Protein AF-A0A0F9BVD7-F1 (afdb_monomer_lite)

Foldseek 3Di:
DDDDDDDDDDDDPDPDPQQDKDKAKFACDPPGPHHPQWDDDPNFKIWGDPVVPPQLFAWPWKKKAWDADDPDPPFDWFKFWDDPPDPDDPPPTDGFDADDDVSRMGTCRVVVNVVSVVGDDITMMGGPGGHRTPRRPIMMMIITRHHDPDDDDDWADWDWDDDPNDIDTDTHDPDPLCPPPDDDDPVVVCVSCVVVVVVVD

Radius of gyration: 23.1 Å; chains: 1; bounding box: 52×49×65 Å

Structure (mmCIF, N/CA/C/O backbone):
data_AF-A0A0F9BVD7-F1
#
_entry.id   AF-A0A0F9BVD7-F1
#
loop_
_atom_site.group_PDB
_atom_site.id
_atom_site.type_symbol
_atom_site.label_atom_id
_atom_site.label_alt_id
_atom_site.label_comp_id
_atom_site.label_asym_id
_atom_site.label_entity_id
_atom_site.label_seq_id
_atom_site.pdbx_PDB_ins_code
_atom_site.Cartn_x
_atom_site.Cartn_y
_atom_site.Cartn_z
_atom_site.occupancy
_atom_site.B_iso_or_equiv
_atom_site.auth_seq_id
_atom_site.auth_comp_id
_atom_site.auth_asym_id
_atom_site.auth_atom_id
_atom_site.pdbx_PDB_model_num
ATOM 1 N N . MET A 1 1 ? -24.956 34.250 41.973 1.00 38.03 1 MET A N 1
ATOM 2 C CA . MET A 1 1 ? -24.934 34.132 40.498 1.00 38.03 1 MET A CA 1
ATOM 3 C C . MET A 1 1 ? -24.910 32.653 40.142 1.00 38.03 1 MET A C 1
ATOM 5 O O . MET A 1 1 ? -23.962 31.982 40.518 1.00 38.03 1 MET A O 1
ATOM 9 N N . LYS A 1 2 ? -25.981 32.119 39.541 1.00 37.41 2 LYS A N 1
ATOM 10 C CA . LYS A 1 2 ? -26.076 30.707 39.131 1.00 37.41 2 LYS A CA 1
ATOM 11 C C . LYS A 1 2 ? -25.686 30.617 37.654 1.00 37.41 2 LYS A C 1
ATOM 13 O O . LYS A 1 2 ? -26.382 31.189 36.821 1.00 37.41 2 LYS A O 1
ATOM 18 N N . ALA A 1 3 ? -24.567 29.967 37.345 1.00 40.69 3 ALA A N 1
ATOM 19 C CA . ALA A 1 3 ? -24.154 29.719 35.967 1.00 40.69 3 ALA A CA 1
ATOM 20 C C . ALA A 1 3 ? -24.982 28.555 35.401 1.00 40.69 3 ALA A C 1
ATOM 22 O O . ALA A 1 3 ? -24.927 27.440 35.916 1.00 40.69 3 ALA A O 1
ATOM 23 N N . TYR A 1 4 ? -25.785 28.829 34.375 1.00 41.38 4 TYR A N 1
ATOM 24 C CA . TYR A 1 4 ? -26.548 27.814 33.655 1.00 41.38 4 TYR A CA 1
ATOM 25 C C . TYR A 1 4 ? -25.628 27.123 32.644 1.00 41.38 4 TYR A C 1
ATOM 27 O O . TYR A 1 4 ? -25.269 27.702 31.619 1.00 41.38 4 TYR A O 1
ATOM 35 N N . ALA A 1 5 ? -25.239 25.881 32.935 1.00 45.31 5 ALA A N 1
ATOM 36 C CA . ALA A 1 5 ? -24.565 25.016 31.977 1.00 45.31 5 ALA A CA 1
ATOM 37 C C . ALA A 1 5 ? -25.572 24.605 30.891 1.00 45.31 5 ALA A C 1
ATOM 39 O O . ALA A 1 5 ? -26.467 23.794 31.125 1.00 45.31 5 ALA A O 1
ATOM 40 N N . SER A 1 6 ? -25.456 25.210 29.710 1.00 47.62 6 SER A N 1
ATOM 41 C CA . SER A 1 6 ? -26.276 24.859 28.550 1.00 47.62 6 SER A CA 1
ATOM 42 C C . SER A 1 6 ? -25.699 23.606 27.893 1.00 47.62 6 SER A C 1
ATOM 44 O O . SER A 1 6 ? -24.639 23.655 27.273 1.00 47.62 6 SER A O 1
ATOM 46 N N . VAL A 1 7 ? -26.385 22.473 28.045 1.00 52.97 7 VAL A N 1
ATOM 47 C CA . VAL A 1 7 ? -26.063 21.229 27.334 1.00 52.97 7 VAL A CA 1
ATOM 48 C C . VAL A 1 7 ? -26.645 21.331 25.926 1.00 52.97 7 VAL A C 1
ATOM 50 O O . VAL A 1 7 ? -27.853 21.209 25.733 1.00 52.97 7 VAL A O 1
ATOM 53 N N . LEU A 1 8 ? -25.791 21.584 24.936 1.00 46.09 8 LEU A N 1
ATOM 54 C CA . LEU A 1 8 ? -26.181 21.613 23.529 1.00 46.09 8 LEU A CA 1
ATOM 55 C C . LEU A 1 8 ? -26.020 20.202 22.941 1.00 46.09 8 LEU A C 1
ATOM 57 O O . LEU A 1 8 ? -24.905 19.745 22.692 1.00 46.09 8 LEU A O 1
ATOM 61 N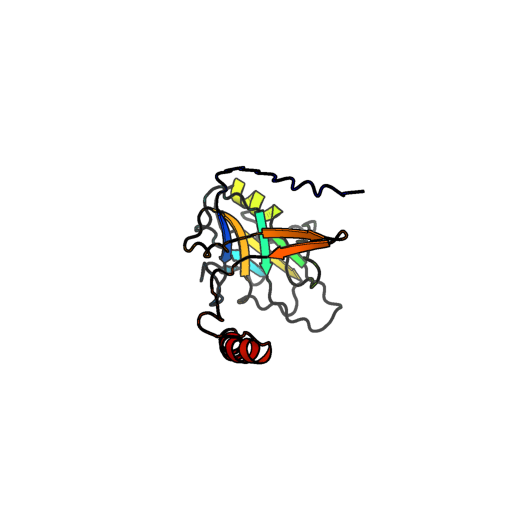 N . VAL A 1 9 ? -27.132 19.489 22.754 1.00 48.47 9 VAL A N 1
ATOM 62 C CA . VAL A 1 9 ? -27.146 18.160 22.121 1.00 48.47 9 VAL A CA 1
ATOM 63 C C . VAL A 1 9 ? -27.261 18.342 20.608 1.00 48.47 9 VAL A C 1
ATOM 65 O O . VAL A 1 9 ? -28.340 18.614 20.086 1.00 48.47 9 VAL A O 1
ATOM 68 N N . LEU A 1 10 ? -26.144 18.204 19.893 1.00 43.69 10 LEU A N 1
ATOM 69 C CA . LEU A 1 10 ? -26.121 18.232 18.431 1.00 43.69 10 LEU A CA 1
ATOM 70 C C . LEU A 1 10 ? -26.415 16.822 17.883 1.00 43.69 10 LEU A C 1
ATOM 72 O O . LEU A 1 10 ? -25.543 15.955 17.857 1.00 43.69 10 LEU A O 1
ATOM 76 N N . LEU A 1 11 ? -27.652 16.579 17.447 1.00 45.28 11 LEU A N 1
ATOM 77 C CA . LEU A 1 11 ? -28.057 15.346 16.759 1.00 45.28 11 LEU A CA 1
ATOM 78 C C . LEU A 1 11 ? -27.840 15.498 15.245 1.00 45.28 11 LEU A C 1
ATOM 80 O O . LEU A 1 11 ? -28.733 15.909 14.511 1.00 45.28 11 LEU A O 1
ATOM 84 N N . ALA A 1 12 ? -26.639 15.169 14.767 1.00 45.44 12 ALA A N 1
ATOM 85 C CA . ALA A 1 12 ? -26.341 15.085 13.337 1.00 45.44 12 ALA A CA 1
ATOM 86 C C . ALA A 1 12 ? -26.558 13.646 12.832 1.00 45.44 12 ALA A C 1
ATOM 88 O O . ALA A 1 12 ? -25.640 12.828 12.834 1.00 45.44 12 ALA A O 1
ATOM 89 N N . ALA A 1 13 ? -27.777 13.325 12.394 1.00 46.25 13 ALA A N 1
ATOM 90 C CA . ALA A 1 13 ? -28.084 12.052 11.741 1.00 46.25 13 ALA A CA 1
ATOM 91 C C . ALA A 1 13 ? -27.888 12.165 10.219 1.00 46.25 13 ALA A C 1
ATOM 93 O O . ALA A 1 13 ? -28.843 12.272 9.455 1.00 46.25 13 ALA A O 1
ATOM 94 N N . ALA A 1 14 ? -26.634 12.149 9.765 1.00 46.62 14 ALA A N 1
ATOM 95 C CA . ALA A 1 14 ? -26.321 11.955 8.352 1.00 46.62 14 ALA A CA 1
ATOM 96 C C . ALA A 1 14 ? -26.173 10.452 8.075 1.00 46.62 14 ALA A C 1
ATOM 98 O O . ALA A 1 14 ? -25.085 9.891 8.192 1.00 46.62 14 ALA A O 1
ATOM 99 N N . THR A 1 15 ? -27.264 9.781 7.700 1.00 43.94 15 THR A N 1
ATOM 100 C CA . THR A 1 15 ? -27.204 8.430 7.123 1.00 43.94 15 THR A CA 1
ATOM 101 C C . THR A 1 15 ? -26.801 8.531 5.658 1.00 43.94 15 THR A C 1
ATOM 103 O O . THR A 1 15 ? -27.600 8.314 4.748 1.00 43.94 15 THR A O 1
ATOM 106 N N . SER A 1 16 ? -25.548 8.892 5.401 1.00 47.31 16 SER A N 1
ATOM 107 C CA . SER A 1 16 ? -24.944 8.551 4.123 1.00 47.31 16 SER A CA 1
ATOM 108 C C . SER A 1 16 ? -24.840 7.028 4.077 1.00 47.31 16 SER A C 1
ATOM 110 O O . SER A 1 16 ? -24.273 6.402 4.973 1.00 47.31 16 SER A O 1
ATOM 112 N N . ALA A 1 17 ? -25.410 6.417 3.036 1.00 50.72 17 ALA A N 1
ATOM 113 C CA . ALA A 1 17 ? -25.098 5.046 2.652 1.00 50.72 17 ALA A CA 1
ATOM 114 C C . ALA A 1 17 ? -23.632 5.016 2.190 1.00 50.72 17 ALA A C 1
ATOM 116 O O . ALA A 1 17 ? -23.325 4.993 0.999 1.00 50.72 17 ALA A O 1
ATOM 117 N N . ALA A 1 18 ? -22.713 5.154 3.142 1.00 55.72 18 ALA A N 1
ATOM 118 C CA . ALA A 1 18 ? -21.295 5.045 2.908 1.00 55.72 18 ALA A CA 1
ATOM 119 C C . ALA A 1 18 ? -21.045 3.589 2.525 1.00 55.72 18 ALA A C 1
ATOM 121 O O . ALA A 1 18 ? -21.267 2.686 3.331 1.00 55.72 18 ALA A O 1
ATOM 122 N N . GLY A 1 19 ? -20.638 3.357 1.275 1.00 64.56 19 GLY A N 1
ATOM 123 C CA . GLY A 1 19 ? -19.995 2.095 0.933 1.00 64.56 19 GLY A CA 1
ATOM 124 C C . GLY A 1 19 ? -18.861 1.856 1.926 1.00 64.56 19 GLY A C 1
ATOM 125 O O . GLY A 1 19 ? -18.188 2.810 2.328 1.00 64.56 19 GLY A O 1
ATOM 126 N N . ASP A 1 20 ? -18.688 0.611 2.359 1.00 80.50 20 ASP A N 1
ATOM 127 C CA . ASP A 1 20 ? -17.615 0.279 3.284 1.00 80.50 20 ASP A CA 1
ATOM 128 C C . ASP A 1 20 ? -16.267 0.691 2.681 1.00 80.50 20 ASP A C 1
ATOM 130 O O . ASP A 1 20 ? -16.039 0.662 1.467 1.00 80.50 20 ASP A O 1
ATOM 134 N N . PHE A 1 21 ? -15.346 1.077 3.552 1.00 87.62 21 PHE A N 1
ATOM 135 C CA . PHE A 1 21 ? -13.973 1.342 3.165 1.00 87.62 21 PHE A CA 1
ATOM 136 C C . PHE A 1 21 ? -13.179 0.044 3.281 1.00 87.62 21 PHE A C 1
ATOM 138 O O . PHE A 1 21 ? -12.969 -0.467 4.381 1.00 87.62 21 PHE A O 1
ATOM 145 N N . VAL A 1 22 ? -12.747 -0.502 2.146 1.00 93.88 22 VAL A N 1
ATOM 146 C CA . VAL A 1 22 ? -12.020 -1.773 2.091 1.00 93.88 22 VAL A CA 1
ATOM 147 C C . VAL A 1 22 ? -10.546 -1.494 1.846 1.00 93.88 22 VAL A C 1
ATOM 149 O O . VAL A 1 22 ? -10.207 -0.715 0.957 1.00 93.88 22 VAL A O 1
ATOM 152 N N . VAL A 1 23 ? -9.667 -2.138 2.618 1.00 95.25 23 VAL A N 1
ATOM 153 C CA . VAL A 1 23 ? -8.218 -2.149 2.382 1.00 95.25 23 VAL A CA 1
ATOM 154 C C . VAL A 1 23 ? -7.785 -3.580 2.132 1.00 95.25 23 VAL A C 1
ATOM 156 O O . VAL A 1 23 ? -7.875 -4.424 3.016 1.00 95.25 23 VAL A O 1
ATOM 159 N N . GLU A 1 24 ? -7.282 -3.842 0.936 1.00 96.31 24 GLU A N 1
ATOM 160 C CA . GLU A 1 24 ? -6.800 -5.160 0.538 1.00 96.31 24 GLU A CA 1
ATOM 161 C C . GLU A 1 24 ? -5.346 -5.078 0.062 1.00 96.31 24 GLU A C 1
ATOM 163 O O . GLU A 1 24 ? -4.819 -4.004 -0.240 1.00 96.31 24 GLU A O 1
ATOM 168 N N . VAL A 1 25 ? -4.673 -6.229 0.028 1.00 97.75 25 VAL A N 1
ATOM 169 C CA . VAL A 1 25 ? -3.248 -6.328 -0.313 1.00 97.75 25 VAL A CA 1
ATOM 170 C C . VAL A 1 25 ? -3.052 -7.411 -1.364 1.00 97.75 25 VAL A C 1
ATOM 172 O O . VAL A 1 25 ? -3.439 -8.559 -1.145 1.00 97.75 25 VAL A O 1
ATOM 175 N N . TRP A 1 26 ? -2.419 -7.034 -2.471 1.00 98.31 26 TRP A N 1
ATOM 176 C CA . TRP A 1 26 ? -2.025 -7.883 -3.589 1.00 98.31 26 TRP A CA 1
ATOM 177 C C . TRP A 1 26 ? -0.532 -8.180 -3.508 1.00 98.31 26 TRP A C 1
ATOM 179 O O . TRP A 1 26 ? 0.280 -7.280 -3.265 1.00 98.31 26 TRP A O 1
ATOM 189 N N . GLY A 1 27 ? -0.154 -9.434 -3.723 1.00 97.88 27 GLY A N 1
ATOM 190 C CA . GLY A 1 27 ? 1.234 -9.861 -3.602 1.00 97.88 27 GLY A CA 1
ATOM 191 C C . GLY A 1 27 ? 1.376 -11.371 -3.486 1.00 97.88 27 GLY A C 1
ATOM 192 O O . GLY A 1 27 ? 0.420 -12.117 -3.661 1.00 97.88 27 GLY A O 1
ATOM 193 N N . ASN A 1 28 ? 2.581 -11.821 -3.143 1.00 96.94 28 ASN A N 1
ATOM 194 C CA . ASN A 1 28 ? 2.867 -13.247 -2.938 1.00 96.94 28 ASN A CA 1
ATOM 195 C C . ASN A 1 28 ? 3.163 -13.594 -1.472 1.00 96.94 28 ASN A C 1
ATOM 197 O O . ASN A 1 28 ? 3.368 -14.757 -1.140 1.00 96.94 28 ASN A O 1
ATOM 201 N N . ALA A 1 29 ? 3.163 -12.602 -0.576 1.00 94.31 29 ALA A N 1
ATOM 202 C CA . ALA A 1 29 ? 3.382 -12.835 0.847 1.00 94.31 29 ALA A CA 1
ATOM 203 C C . ALA A 1 29 ? 2.162 -13.498 1.510 1.00 94.31 29 ALA A C 1
ATOM 205 O O . ALA A 1 29 ? 1.014 -13.251 1.134 1.00 94.31 29 ALA A O 1
ATOM 206 N N . THR A 1 30 ? 2.401 -14.269 2.573 1.00 92.31 30 THR A N 1
ATOM 207 C CA . THR A 1 30 ? 1.366 -15.009 3.319 1.00 92.31 30 THR A CA 1
ATOM 208 C C . THR A 1 30 ? 0.256 -14.123 3.889 1.00 92.31 30 THR A C 1
ATOM 210 O O . THR A 1 30 ? -0.867 -14.594 4.048 1.00 92.31 30 THR A O 1
ATOM 213 N N . LEU A 1 31 ? 0.542 -12.849 4.157 1.00 90.50 31 LEU A N 1
ATOM 214 C CA . LEU A 1 31 ? -0.420 -11.880 4.690 1.00 90.50 31 LEU A CA 1
ATOM 215 C C . LEU A 1 31 ? -1.192 -11.112 3.600 1.00 90.50 31 LEU A C 1
ATOM 217 O O . LEU A 1 31 ? -1.982 -10.229 3.921 1.00 90.50 31 LEU A O 1
ATOM 221 N N . CYS A 1 32 ? -0.966 -11.398 2.312 1.00 95.81 32 CYS A N 1
ATOM 222 C CA . CYS A 1 32 ? -1.735 -10.770 1.236 1.00 95.81 32 CYS A CA 1
ATOM 223 C C . CYS A 1 32 ? -3.153 -11.352 1.178 1.00 95.81 32 CYS A C 1
ATOM 225 O O . CYS A 1 32 ? -3.337 -12.564 1.293 1.00 95.81 32 CYS A O 1
ATOM 227 N N . HIS A 1 33 ? -4.134 -10.483 0.935 1.00 96.06 33 HIS A N 1
ATOM 228 C CA . HIS A 1 33 ? -5.526 -10.869 0.690 1.00 96.06 33 HIS A CA 1
ATOM 229 C C . HIS A 1 33 ? -5.664 -11.574 -0.664 1.00 96.06 33 HIS A C 1
ATOM 231 O O . HIS A 1 33 ? -6.407 -12.543 -0.795 1.00 96.06 33 HIS A O 1
ATOM 237 N N . HIS A 1 34 ? -4.895 -11.111 -1.652 1.00 96.69 34 HIS A N 1
ATOM 238 C CA . HIS A 1 34 ? -4.833 -11.668 -2.999 1.00 96.69 34 HIS A CA 1
ATOM 239 C C . HIS A 1 34 ? -3.430 -12.232 -3.226 1.00 96.69 34 HIS A C 1
ATOM 241 O O . HIS A 1 34 ? -2.497 -11.488 -3.531 1.00 96.69 34 HIS A O 1
ATOM 247 N N . LYS A 1 35 ? -3.271 -13.538 -2.977 1.00 97.31 35 LYS A N 1
ATOM 248 C CA . LYS A 1 35 ? -1.996 -14.264 -3.103 1.00 97.31 35 LYS A CA 1
ATOM 249 C C . LYS A 1 35 ? -1.769 -14.735 -4.534 1.00 97.31 35 LYS A C 1
ATOM 251 O O . LYS A 1 35 ? -2.717 -15.133 -5.202 1.00 97.31 35 LYS A O 1
ATOM 256 N N . GLY A 1 36 ? -0.514 -14.747 -4.978 1.00 97.00 36 GLY A N 1
ATOM 257 C CA . GLY A 1 36 ? -0.151 -15.234 -6.315 1.00 97.00 36 GLY A CA 1
ATOM 258 C C . GLY A 1 36 ? -0.523 -14.263 -7.437 1.00 97.00 36 GLY A C 1
ATOM 259 O O . GLY A 1 36 ? -0.390 -14.597 -8.609 1.00 97.00 36 GLY A O 1
ATOM 260 N N . THR A 1 37 ? -0.982 -13.057 -7.096 1.00 97.69 37 THR A N 1
ATOM 261 C CA . THR A 1 37 ? -1.373 -12.038 -8.074 1.00 97.69 37 THR A CA 1
ATOM 262 C C . THR A 1 37 ? -0.213 -11.145 -8.486 1.00 97.69 37 THR A C 1
ATOM 264 O O . THR A 1 37 ? -0.409 -10.230 -9.278 1.00 97.69 37 THR A O 1
ATOM 267 N N . MET A 1 38 ? 0.981 -11.342 -7.927 1.00 97.81 38 MET A N 1
ATOM 268 C CA . MET A 1 38 ? 2.164 -10.564 -8.267 1.00 97.81 38 MET A CA 1
ATOM 269 C C . MET A 1 38 ? 3.149 -11.436 -9.036 1.00 97.81 38 MET A C 1
ATOM 271 O O . MET A 1 38 ? 3.454 -12.555 -8.628 1.00 97.81 38 MET A O 1
ATOM 275 N N . ARG A 1 39 ? 3.667 -10.920 -10.149 1.00 97.56 39 ARG A N 1
ATOM 276 C CA . ARG A 1 39 ? 4.719 -11.583 -10.922 1.00 97.56 39 ARG A CA 1
ATOM 277 C C . ARG A 1 39 ? 5.830 -10.616 -11.284 1.00 97.56 39 ARG A C 1
ATOM 279 O O . ARG A 1 39 ? 5.582 -9.451 -11.591 1.00 97.56 39 ARG A O 1
ATOM 286 N N . VAL A 1 40 ? 7.054 -11.125 -11.294 1.00 97.00 40 VAL A N 1
ATOM 287 C CA . VAL A 1 40 ? 8.221 -10.400 -11.791 1.00 97.00 40 VAL A CA 1
ATOM 288 C C . VAL A 1 40 ? 8.381 -10.697 -13.278 1.00 97.00 40 VAL A C 1
ATOM 290 O O . VAL A 1 40 ? 8.454 -11.853 -13.684 1.00 97.00 40 VAL A O 1
ATOM 293 N N . VAL A 1 41 ? 8.467 -9.651 -14.093 1.00 95.75 41 VAL A N 1
ATOM 294 C CA . VAL A 1 41 ? 8.667 -9.721 -15.543 1.00 95.75 41 VAL A CA 1
ATOM 295 C C . VAL A 1 41 ? 9.966 -9.002 -15.895 1.00 95.75 41 VAL A C 1
ATOM 297 O O . VAL A 1 41 ? 10.256 -7.926 -15.367 1.00 95.75 41 VAL A O 1
ATOM 300 N N . ALA A 1 42 ? 10.782 -9.617 -16.756 1.00 92.06 42 ALA A N 1
ATOM 301 C CA . ALA A 1 42 ? 12.064 -9.068 -17.214 1.00 92.06 42 ALA A CA 1
ATOM 302 C C . ALA A 1 42 ? 13.009 -8.609 -16.074 1.00 92.06 42 ALA A C 1
ATOM 304 O O . ALA A 1 42 ? 13.801 -7.683 -16.229 1.00 92.06 42 ALA A O 1
ATOM 305 N N . GLY A 1 43 ? 12.898 -9.211 -14.882 1.00 92.06 43 GLY A N 1
ATOM 306 C CA . GLY A 1 43 ? 13.764 -8.957 -13.722 1.00 92.06 43 GLY A CA 1
ATOM 307 C C . GLY A 1 43 ? 13.669 -7.565 -13.072 1.00 92.06 43 GLY A C 1
ATOM 308 O O . GLY A 1 43 ? 14.272 -7.358 -12.011 1.00 92.06 43 GLY A O 1
ATOM 309 N N . ARG A 1 44 ? 12.932 -6.615 -13.662 1.00 96.12 44 ARG A N 1
ATOM 310 C CA . ARG A 1 44 ? 12.779 -5.228 -13.174 1.00 96.12 44 ARG A CA 1
ATOM 311 C C . ARG A 1 44 ? 11.338 -4.734 -13.129 1.00 96.12 44 ARG A C 1
ATOM 313 O O . ARG A 1 44 ? 11.069 -3.738 -12.460 1.00 96.12 44 ARG A O 1
ATOM 320 N N . THR A 1 45 ? 10.421 -5.431 -13.786 1.00 97.50 45 THR A N 1
ATOM 321 C CA . THR A 1 45 ? 9.001 -5.092 -13.785 1.00 97.50 45 THR A CA 1
ATOM 322 C C . THR A 1 45 ? 8.264 -5.992 -12.811 1.00 97.50 45 THR A C 1
ATOM 324 O O . THR A 1 45 ? 8.489 -7.198 -12.774 1.00 97.50 45 THR A O 1
ATOM 327 N N . VAL A 1 46 ? 7.368 -5.407 -12.030 1.00 97.88 46 VAL A N 1
ATOM 328 C CA . VAL A 1 46 ? 6.367 -6.130 -11.252 1.00 97.88 46 VAL A CA 1
ATOM 329 C C . VAL A 1 46 ? 5.017 -5.889 -11.883 1.00 97.88 46 VAL A C 1
ATOM 331 O O . VAL A 1 46 ? 4.629 -4.745 -12.123 1.00 97.88 46 VAL A O 1
ATOM 334 N N . GLU A 1 47 ? 4.295 -6.969 -12.122 1.00 97.81 47 GLU A N 1
ATOM 335 C CA . GLU A 1 47 ? 2.923 -6.927 -12.584 1.00 97.81 47 GLU A CA 1
ATOM 336 C C . GLU A 1 47 ? 1.995 -7.445 -11.494 1.00 97.81 47 GLU A C 1
ATOM 338 O O . GLU A 1 47 ? 2.244 -8.496 -10.904 1.00 97.81 47 GLU A O 1
ATOM 343 N N . PHE A 1 48 ? 0.923 -6.701 -11.246 1.00 98.06 48 PHE A N 1
ATOM 344 C CA . PHE A 1 48 ? -0.153 -7.082 -10.347 1.00 98.06 48 PHE A CA 1
ATOM 345 C C . PHE A 1 48 ? -1.393 -7.418 -11.169 1.00 98.06 48 PHE A C 1
ATOM 347 O O . PHE A 1 48 ? -1.904 -6.563 -11.900 1.00 98.06 48 PHE A O 1
ATOM 354 N N . ASP A 1 49 ? -1.886 -8.646 -11.037 1.00 97.44 49 ASP A N 1
ATOM 355 C CA . ASP A 1 49 ? -3.236 -8.994 -11.455 1.00 97.44 49 ASP A CA 1
ATOM 356 C C . ASP A 1 49 ? -4.238 -8.381 -10.471 1.00 97.44 49 ASP A C 1
ATOM 358 O O . ASP A 1 49 ? -4.256 -8.693 -9.281 1.00 97.44 49 ASP A O 1
ATOM 362 N N . LEU A 1 50 ? -5.058 -7.474 -10.989 1.00 96.94 50 LEU A N 1
ATOM 363 C CA . LEU A 1 50 ? -6.080 -6.748 -10.244 1.00 96.94 50 LEU A CA 1
ATOM 364 C C . LEU A 1 50 ? -7.489 -7.160 -10.682 1.00 96.94 50 LEU A C 1
ATOM 366 O O . LEU A 1 50 ? -8.437 -6.404 -10.484 1.00 96.94 50 LEU A O 1
ATOM 370 N N . SER A 1 51 ? -7.636 -8.345 -11.278 1.00 95.50 51 SER A N 1
ATOM 371 C CA . SER A 1 51 ? -8.918 -8.924 -11.698 1.00 95.50 51 SER A CA 1
ATOM 372 C C . SER A 1 51 ? -9.955 -8.996 -10.569 1.00 95.50 51 SER A C 1
ATOM 374 O O . SER A 1 51 ? -11.148 -8.844 -10.821 1.00 95.50 51 SER A O 1
ATOM 376 N N . ALA A 1 52 ? -9.504 -9.162 -9.321 1.00 94.88 52 ALA A N 1
ATOM 377 C CA . ALA A 1 52 ? -10.358 -9.175 -8.135 1.00 94.88 52 ALA A CA 1
ATOM 378 C C . ALA A 1 52 ? -10.814 -7.778 -7.663 1.00 94.88 52 ALA A C 1
ATOM 380 O O . ALA A 1 52 ? -11.736 -7.682 -6.853 1.00 94.88 52 ALA A O 1
ATOM 381 N N . LEU A 1 53 ? -10.191 -6.693 -8.142 1.00 94.69 53 LEU A N 1
ATOM 382 C CA . LEU A 1 53 ? -10.623 -5.338 -7.808 1.00 94.69 53 LEU A CA 1
ATOM 383 C C . LEU A 1 53 ? -11.925 -5.022 -8.569 1.00 94.69 53 LEU A C 1
ATOM 385 O O . LEU A 1 53 ? -11.970 -5.210 -9.789 1.00 94.69 53 LEU A O 1
ATOM 389 N N . PRO A 1 54 ? -12.977 -4.494 -7.909 1.00 92.75 54 PRO A N 1
ATOM 390 C CA . PRO A 1 54 ? -14.217 -4.152 -8.593 1.00 92.75 54 PRO A CA 1
ATOM 391 C C . PRO A 1 54 ? -13.982 -3.233 -9.796 1.00 92.75 54 PRO A C 1
ATOM 393 O O . PRO A 1 54 ? -13.183 -2.290 -9.750 1.00 92.75 54 PRO A O 1
ATOM 396 N N . ARG A 1 55 ? -14.706 -3.479 -10.892 1.00 90.94 55 ARG A N 1
ATOM 397 C CA . ARG A 1 55 ? -14.615 -2.623 -12.082 1.00 90.94 55 ARG A CA 1
ATOM 398 C C . ARG A 1 55 ? -14.972 -1.192 -11.697 1.00 90.94 55 ARG A C 1
ATOM 400 O O . ARG A 1 55 ? -16.000 -0.956 -11.072 1.00 90.94 55 ARG A O 1
ATOM 407 N N . ARG A 1 56 ? -14.128 -0.237 -12.106 1.00 90.25 56 ARG A N 1
ATOM 408 C CA . ARG A 1 56 ? -14.270 1.189 -11.765 1.00 90.25 56 ARG A CA 1
ATOM 409 C C . ARG A 1 56 ? -14.288 1.454 -10.250 1.00 90.25 56 ARG A C 1
ATOM 411 O O . ARG A 1 56 ? -14.893 2.436 -9.824 1.00 90.25 56 ARG A O 1
ATOM 418 N N . ALA A 1 57 ? -13.623 0.612 -9.451 1.00 93.31 57 ALA A N 1
ATOM 419 C CA . ALA A 1 57 ? -13.473 0.833 -8.016 1.00 93.31 57 ALA A CA 1
ATOM 420 C C . ALA A 1 57 ? -13.010 2.267 -7.731 1.00 93.31 57 ALA A C 1
ATOM 422 O O . ALA A 1 57 ? -12.060 2.780 -8.339 1.00 93.31 57 ALA A O 1
ATOM 423 N N . LYS A 1 58 ? -13.679 2.919 -6.780 1.00 95.75 58 LYS A N 1
ATOM 424 C CA . LYS A 1 58 ? -13.313 4.260 -6.336 1.00 95.75 58 LYS A CA 1
ATOM 425 C C . LYS A 1 58 ? -12.124 4.154 -5.390 1.00 95.75 58 LYS A C 1
ATOM 427 O O . LYS A 1 58 ? -12.270 4.016 -4.181 1.00 95.75 58 LYS A O 1
ATOM 432 N N . ILE A 1 59 ? -10.930 4.173 -5.977 1.00 97.06 59 ILE A N 1
ATOM 433 C CA . ILE A 1 59 ? -9.665 4.068 -5.246 1.00 97.06 59 ILE A CA 1
ATOM 434 C C . ILE A 1 59 ? -9.444 5.343 -4.431 1.00 97.06 59 ILE A C 1
ATOM 436 O O . ILE A 1 59 ? -9.275 6.435 -4.982 1.00 97.06 59 ILE A O 1
ATOM 440 N N . GLN A 1 60 ? -9.388 5.194 -3.115 1.00 97.38 60 GLN A N 1
ATOM 441 C CA . GLN A 1 60 ? -9.124 6.275 -2.171 1.00 97.38 60 GLN A CA 1
ATOM 442 C C . GLN A 1 60 ? -7.626 6.447 -1.935 1.00 97.38 60 GLN A C 1
ATOM 444 O O . GLN A 1 60 ? -7.126 7.570 -1.930 1.00 97.38 60 GLN A O 1
ATOM 449 N N . ARG A 1 61 ? -6.902 5.331 -1.814 1.00 98.06 61 ARG A N 1
ATOM 450 C CA . ARG A 1 61 ? -5.457 5.298 -1.577 1.00 98.06 61 ARG A CA 1
ATOM 451 C C . ARG A 1 61 ? -4.866 4.033 -2.180 1.00 98.06 61 ARG A C 1
ATOM 453 O O . ARG A 1 61 ? -5.476 2.977 -2.095 1.00 98.06 61 ARG A O 1
ATOM 460 N N . ALA A 1 62 ? -3.666 4.115 -2.734 1.00 98.38 62 ALA A N 1
ATOM 461 C CA . ALA A 1 62 ? -2.909 2.938 -3.128 1.00 98.38 62 ALA A CA 1
ATOM 462 C C . ALA A 1 62 ? -1.424 3.115 -2.821 1.00 98.38 62 ALA A C 1
ATOM 464 O O . ALA A 1 62 ? -0.846 4.178 -3.053 1.00 98.38 62 ALA A O 1
ATOM 465 N N . VAL A 1 63 ? -0.813 2.072 -2.269 1.00 98.56 63 VAL A N 1
ATOM 466 C CA . VAL A 1 63 ? 0.554 2.106 -1.754 1.00 98.56 63 VAL A CA 1
ATOM 467 C C . VAL A 1 63 ? 1.315 0.889 -2.238 1.00 98.56 63 VAL A C 1
ATOM 469 O O . VAL A 1 63 ? 0.952 -0.244 -1.935 1.00 98.56 63 VAL A O 1
ATOM 472 N N . LEU A 1 64 ? 2.419 1.135 -2.931 1.00 98.50 64 LEU A N 1
ATOM 473 C CA . LEU A 1 64 ? 3.380 0.100 -3.264 1.00 98.50 64 LEU A CA 1
ATOM 474 C C . LEU A 1 64 ? 4.395 -0.021 -2.127 1.00 98.50 64 LEU A C 1
ATOM 476 O O . LEU A 1 64 ? 5.103 0.936 -1.791 1.00 98.50 64 LEU A O 1
ATOM 480 N N . ARG A 1 65 ? 4.486 -1.212 -1.544 1.00 97.56 65 ARG A N 1
ATOM 481 C CA . ARG A 1 65 ? 5.473 -1.552 -0.522 1.00 97.56 65 ARG A CA 1
ATOM 482 C C . ARG A 1 65 ? 6.533 -2.423 -1.177 1.00 97.56 65 ARG A C 1
ATOM 484 O O . ARG A 1 65 ? 6.291 -3.589 -1.470 1.00 97.56 65 ARG A O 1
ATOM 491 N N . ALA A 1 66 ? 7.705 -1.845 -1.408 1.00 94.56 66 ALA A N 1
ATOM 492 C CA . ALA A 1 66 ? 8.865 -2.576 -1.891 1.00 94.56 66 ALA A CA 1
ATOM 493 C C . ALA A 1 66 ? 9.820 -2.812 -0.721 1.00 94.56 66 ALA A C 1
ATOM 495 O O . ALA A 1 66 ? 10.267 -1.868 -0.069 1.00 94.56 66 ALA A O 1
ATOM 496 N N . SER A 1 67 ? 10.147 -4.072 -0.444 1.00 90.94 67 SER A N 1
ATOM 497 C CA . SER A 1 67 ? 11.167 -4.388 0.550 1.00 90.94 67 SER A CA 1
ATOM 498 C C . SER A 1 67 ? 12.543 -4.123 -0.047 1.00 90.94 67 SER A C 1
ATOM 500 O O . SER A 1 67 ? 13.036 -4.895 -0.869 1.00 90.94 67 SER A O 1
ATOM 502 N N . ILE A 1 68 ? 13.180 -3.044 0.386 1.00 91.19 68 ILE A N 1
ATOM 503 C CA . ILE A 1 68 ? 14.504 -2.645 -0.087 1.00 91.19 68 ILE A CA 1
ATOM 504 C C . ILE A 1 68 ? 15.469 -2.735 1.086 1.00 91.19 68 ILE A C 1
ATOM 506 O O . ILE A 1 68 ? 15.339 -2.004 2.070 1.00 91.19 68 ILE A O 1
ATOM 510 N N . GLN A 1 69 ? 16.436 -3.647 0.993 1.00 88.38 69 GLN A N 1
ATOM 511 C CA . GLN A 1 69 ? 17.505 -3.751 1.977 1.00 88.38 69 GLN A CA 1
ATOM 512 C C . GLN A 1 69 ? 18.532 -2.653 1.704 1.00 88.38 69 GLN A C 1
ATOM 514 O O . GLN A 1 69 ? 19.449 -2.819 0.901 1.00 88.38 69 GLN A O 1
ATOM 519 N N . ARG A 1 70 ? 18.358 -1.513 2.374 1.00 78.56 70 ARG A N 1
ATOM 520 C CA . ARG A 1 70 ? 19.296 -0.394 2.281 1.00 78.56 70 ARG A CA 1
ATOM 521 C C . ARG A 1 70 ? 20.641 -0.790 2.886 1.00 78.56 70 ARG A C 1
ATOM 523 O O . ARG A 1 70 ? 20.698 -1.182 4.047 1.00 78.56 70 ARG A O 1
ATOM 530 N N . ARG A 1 71 ? 21.714 -0.657 2.102 1.00 78.94 71 ARG A N 1
ATOM 531 C CA . ARG A 1 71 ? 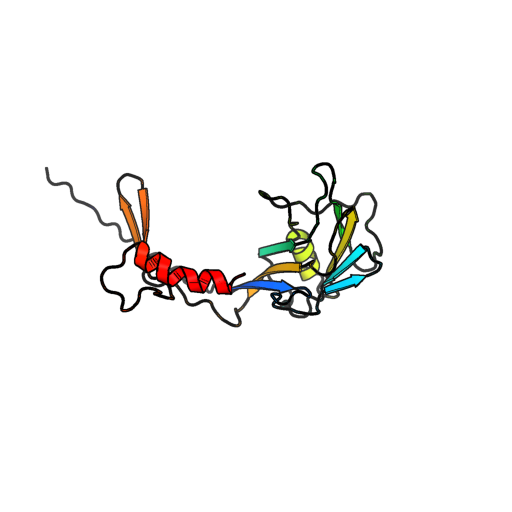23.106 -0.774 2.580 1.00 78.94 71 ARG A CA 1
ATOM 532 C C . ARG A 1 71 ? 23.761 0.588 2.859 1.00 78.94 71 ARG A C 1
ATOM 534 O O . ARG A 1 71 ? 24.933 0.640 3.198 1.00 78.94 71 ARG A O 1
ATOM 541 N N . GLY A 1 72 ? 23.010 1.682 2.722 1.00 74.50 72 GLY A N 1
ATOM 542 C CA . GLY A 1 72 ? 23.461 3.049 2.982 1.00 74.50 72 GLY A CA 1
ATOM 543 C C . GLY A 1 72 ? 22.371 4.075 2.656 1.00 74.50 72 GLY A C 1
ATOM 544 O O . GLY A 1 72 ? 21.384 3.750 1.992 1.00 74.50 72 GLY A O 1
ATOM 545 N N . TYR A 1 73 ? 22.539 5.311 3.132 1.00 74.06 73 TYR A N 1
ATOM 546 C CA . TYR A 1 73 ? 21.577 6.406 2.923 1.00 74.06 73 TYR A CA 1
ATOM 547 C C .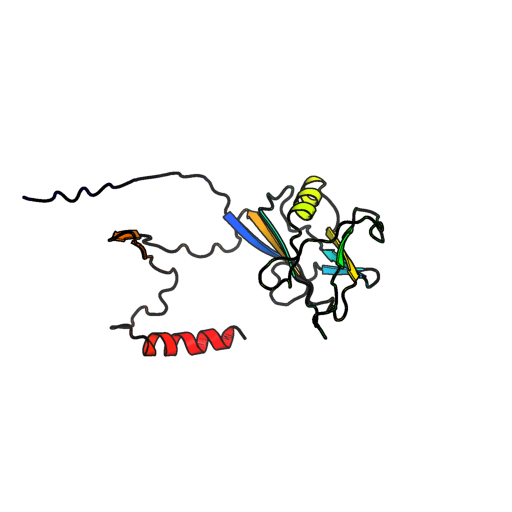 TYR A 1 73 ? 21.702 7.090 1.553 1.00 74.06 73 TYR A C 1
ATOM 549 O O . TYR A 1 73 ? 20.772 7.766 1.130 1.00 74.06 73 TYR A O 1
ATOM 557 N N . SER A 1 74 ? 22.815 6.885 0.842 1.00 76.69 74 SER A N 1
ATOM 558 C CA . SER A 1 74 ? 23.108 7.508 -0.458 1.00 76.69 74 SER A CA 1
ATOM 559 C C . SER A 1 74 ? 22.427 6.833 -1.650 1.00 76.69 74 SER A C 1
ATOM 561 O O . SER A 1 74 ? 22.508 7.325 -2.772 1.00 76.69 74 SER A O 1
ATOM 563 N N . GLN A 1 75 ? 21.765 5.694 -1.441 1.00 80.69 75 GLN A N 1
ATOM 564 C CA . GLN A 1 75 ? 21.132 4.963 -2.530 1.00 80.69 75 GLN A CA 1
ATOM 565 C C . GLN A 1 75 ? 19.754 5.547 -2.841 1.00 80.69 75 GLN A C 1
ATOM 567 O O . GLN A 1 75 ? 18.792 5.379 -2.082 1.00 80.69 75 GLN A O 1
ATOM 572 N N . THR A 1 76 ? 19.663 6.203 -3.996 1.00 87.94 76 THR A N 1
ATOM 573 C CA . THR A 1 76 ? 18.392 6.597 -4.602 1.00 87.94 76 THR A CA 1
ATOM 574 C C . THR A 1 76 ? 17.554 5.351 -4.881 1.00 87.94 76 THR A C 1
ATOM 576 O O . THR A 1 76 ? 18.082 4.275 -5.151 1.00 87.94 76 THR A O 1
ATOM 579 N N . VAL A 1 77 ? 16.233 5.475 -4.806 1.00 93.06 77 VAL A N 1
ATOM 580 C CA . VAL A 1 77 ? 15.328 4.455 -5.333 1.00 93.06 77 VAL A CA 1
ATOM 581 C C . VAL A 1 77 ? 14.413 5.133 -6.334 1.00 93.06 77 VAL A C 1
ATOM 583 O O . VAL A 1 77 ? 13.747 6.109 -5.997 1.00 93.06 77 VAL A O 1
ATOM 586 N N . GLN A 1 78 ? 14.384 4.611 -7.554 1.00 95.88 78 GLN A N 1
ATOM 587 C CA . GLN A 1 78 ? 13.548 5.110 -8.630 1.00 95.88 78 GLN A CA 1
ATOM 588 C C . GLN A 1 78 ? 12.629 4.001 -9.123 1.00 95.88 78 GLN A C 1
ATOM 590 O O . GLN A 1 78 ? 13.073 2.982 -9.656 1.00 95.88 78 GLN A O 1
ATOM 595 N N . VAL A 1 79 ? 11.334 4.233 -8.945 1.00 97.62 79 VAL A N 1
ATOM 596 C CA . VAL A 1 79 ? 10.264 3.331 -9.360 1.00 97.62 79 VAL A CA 1
ATOM 597 C C . VAL A 1 79 ? 9.294 4.128 -10.218 1.00 97.62 79 VAL A C 1
ATOM 599 O O . VAL A 1 79 ? 8.913 5.229 -9.833 1.00 97.62 79 VAL A O 1
ATOM 602 N N . CYS A 1 80 ? 8.897 3.594 -11.365 1.00 97.94 80 CYS A N 1
ATOM 603 C CA . CYS A 1 80 ? 7.981 4.233 -12.309 1.00 97.94 80 CYS A CA 1
ATOM 604 C C . CYS A 1 80 ? 6.825 3.281 -12.634 1.00 97.94 80 CYS A C 1
ATOM 606 O O . CYS A 1 80 ? 6.931 2.074 -12.435 1.00 97.94 80 CYS A O 1
ATOM 608 N N . THR A 1 81 ? 5.717 3.795 -13.156 1.00 97.69 81 THR A N 1
ATOM 609 C CA . THR A 1 81 ? 4.648 2.955 -13.723 1.00 97.69 81 THR A CA 1
ATOM 610 C C . THR A 1 81 ? 4.858 2.760 -15.214 1.00 97.69 81 THR A C 1
ATOM 612 O O . THR A 1 81 ? 5.404 3.648 -15.865 1.00 97.69 81 THR A O 1
ATOM 615 N N . LEU A 1 82 ? 4.401 1.628 -15.748 1.00 96.94 82 LEU A N 1
ATOM 616 C CA . LEU A 1 82 ? 4.419 1.368 -17.189 1.00 96.94 82 LEU A CA 1
ATOM 617 C C . LEU A 1 82 ? 3.012 1.464 -17.770 1.00 96.94 82 LEU A C 1
ATOM 619 O O . LEU A 1 82 ? 2.052 0.944 -17.192 1.00 96.94 82 LEU A O 1
ATOM 623 N N . GLU A 1 83 ? 2.902 2.087 -18.938 1.00 94.31 83 GLU A N 1
ATOM 624 C CA . GLU A 1 83 ? 1.691 2.013 -19.746 1.00 94.31 83 GLU A CA 1
ATOM 625 C C . GLU A 1 83 ? 1.589 0.652 -20.462 1.00 94.31 83 GLU A C 1
ATOM 627 O O . GLU A 1 83 ? 2.583 -0.071 -20.605 1.00 94.31 83 GLU A O 1
ATOM 632 N N . PRO A 1 84 ? 0.386 0.248 -20.909 1.00 91.19 84 PRO A N 1
ATOM 633 C CA . PRO A 1 84 ? 0.212 -0.998 -21.637 1.00 91.19 84 PRO A CA 1
ATOM 634 C C . PRO A 1 84 ? 1.117 -1.074 -22.870 1.00 91.19 84 PRO A C 1
ATOM 636 O O . PRO A 1 84 ? 1.171 -0.147 -23.670 1.00 91.19 84 PRO A O 1
ATOM 639 N N . GLY A 1 85 ? 1.818 -2.197 -23.014 1.00 91.19 85 GLY A N 1
ATOM 640 C CA . GLY A 1 85 ? 2.722 -2.450 -24.142 1.00 91.19 85 GLY A CA 1
ATOM 641 C C . GLY A 1 85 ? 4.133 -1.883 -23.968 1.00 91.19 85 GLY A C 1
ATOM 642 O O . GLY A 1 85 ? 5.019 -2.260 -24.725 1.00 91.19 85 GLY A O 1
ATOM 643 N N . GLN A 1 86 ? 4.385 -1.056 -22.948 1.00 94.56 86 GLN A N 1
ATOM 644 C CA . GLN A 1 86 ? 5.739 -0.595 -22.645 1.00 94.56 86 GLN A CA 1
ATOM 645 C C . GLN A 1 86 ? 6.536 -1.688 -21.927 1.00 94.56 86 GLN A C 1
ATOM 647 O O . GLN A 1 86 ? 6.076 -2.252 -20.930 1.00 94.56 86 GLN A O 1
ATOM 652 N N . ALA A 1 87 ? 7.739 -1.968 -22.430 1.00 95.19 87 ALA A N 1
ATOM 653 C CA . ALA A 1 87 ? 8.719 -2.809 -21.747 1.00 95.19 87 ALA A CA 1
ATOM 654 C C . ALA A 1 87 ? 9.478 -2.017 -20.670 1.00 95.19 87 ALA A C 1
ATOM 656 O O . ALA A 1 87 ? 9.710 -2.523 -19.573 1.00 95.19 87 ALA A O 1
ATOM 657 N N . GLU A 1 88 ? 9.800 -0.756 -20.971 1.00 96.69 88 GLU A N 1
ATOM 658 C CA . GLU A 1 88 ? 10.550 0.158 -20.109 1.00 96.69 88 GLU A CA 1
ATOM 659 C C . GLU A 1 88 ? 9.926 1.562 -20.125 1.00 96.69 88 GLU A C 1
ATOM 661 O O . GLU A 1 88 ? 9.265 1.934 -21.102 1.00 96.69 88 GLU A O 1
ATOM 666 N N . PRO A 1 89 ? 10.093 2.350 -19.047 1.00 96.06 89 PRO A N 1
ATOM 667 C CA . PRO A 1 89 ? 9.598 3.715 -19.018 1.00 96.06 89 PRO A CA 1
ATOM 668 C C . PRO A 1 89 ? 10.516 4.629 -19.852 1.00 96.06 89 PRO A C 1
ATOM 670 O O . PRO A 1 89 ? 11.729 4.412 -19.860 1.00 96.06 89 PRO A O 1
ATOM 673 N N . PRO A 1 90 ? 9.991 5.688 -20.498 1.00 95.81 90 PRO A N 1
ATOM 674 C CA . PRO A 1 90 ? 10.840 6.682 -21.155 1.00 95.81 90 PRO A CA 1
ATOM 675 C C . PRO A 1 90 ? 11.769 7.363 -20.141 1.00 95.81 90 PRO A C 1
ATOM 677 O O . PRO A 1 90 ? 11.465 7.420 -18.947 1.00 95.81 90 PRO A O 1
ATOM 680 N N . ASP A 1 91 ? 12.878 7.947 -20.596 1.00 94.69 91 ASP A N 1
ATOM 681 C CA . ASP A 1 91 ? 13.824 8.613 -19.688 1.00 94.69 91 ASP A CA 1
ATOM 682 C C . ASP A 1 91 ? 13.227 9.803 -18.934 1.00 94.69 91 ASP A C 1
ATOM 684 O O . ASP A 1 91 ? 13.616 10.074 -17.798 1.00 94.69 91 ASP A O 1
ATOM 688 N N . SER A 1 92 ? 12.214 10.442 -19.517 1.00 95.19 92 SER A N 1
ATOM 689 C CA . SER A 1 92 ? 11.425 11.511 -18.902 1.00 95.19 92 SER A CA 1
ATOM 690 C C . SER A 1 92 ? 10.358 11.016 -17.915 1.00 95.19 92 SER A C 1
ATOM 692 O O . SER A 1 92 ? 9.618 11.826 -17.352 1.00 95.19 92 SER A O 1
ATOM 694 N N . ALA A 1 93 ? 10.233 9.702 -17.692 1.00 95.12 93 ALA A N 1
ATOM 695 C CA . ALA A 1 93 ? 9.215 9.157 -16.806 1.00 95.12 93 ALA A CA 1
ATOM 696 C C . ALA A 1 93 ? 9.406 9.636 -15.365 1.00 95.12 93 ALA A C 1
ATOM 698 O O . ALA A 1 93 ? 10.445 9.434 -14.729 1.00 95.12 93 ALA A O 1
ATOM 699 N N . LYS A 1 94 ? 8.339 10.219 -14.817 1.00 96.50 94 LYS A N 1
ATOM 700 C CA . LYS A 1 94 ? 8.311 10.690 -13.437 1.00 96.50 94 LYS A CA 1
ATOM 701 C C . LYS A 1 94 ? 8.344 9.507 -12.467 1.00 96.50 94 LYS A C 1
ATOM 703 O O . LYS A 1 94 ? 7.496 8.617 -12.532 1.00 96.50 94 LYS A O 1
ATOM 708 N N . ALA A 1 95 ? 9.287 9.548 -11.529 1.00 97.44 95 ALA A N 1
ATOM 709 C CA . ALA A 1 95 ? 9.352 8.593 -10.432 1.00 97.44 95 ALA A CA 1
ATOM 710 C C . ALA A 1 95 ? 8.111 8.693 -9.531 1.00 97.44 95 ALA A C 1
ATOM 712 O O . ALA A 1 95 ? 7.569 9.778 -9.296 1.00 97.44 95 ALA A O 1
ATOM 713 N N . LEU A 1 96 ? 7.682 7.555 -8.997 1.00 98.06 96 LEU A N 1
ATOM 714 C CA . LEU A 1 96 ? 6.622 7.485 -8.008 1.00 98.06 96 LEU A CA 1
ATOM 715 C C . LEU A 1 96 ? 7.047 8.211 -6.723 1.00 98.06 96 LEU A C 1
ATOM 717 O O . LEU A 1 96 ? 8.168 8.010 -6.246 1.00 98.06 96 LEU A O 1
ATOM 721 N N . PRO A 1 97 ? 6.164 9.034 -6.136 1.00 97.44 97 PRO A N 1
ATOM 722 C CA . PRO A 1 97 ? 6.474 9.753 -4.911 1.00 97.44 97 PRO A CA 1
ATOM 723 C C . PRO A 1 97 ? 6.604 8.791 -3.727 1.00 97.44 97 PRO A C 1
ATOM 725 O O . PRO A 1 97 ? 5.758 7.921 -3.508 1.00 97.44 97 PRO A O 1
ATOM 728 N N . LEU A 1 98 ? 7.658 8.973 -2.932 1.00 95.94 98 LEU A N 1
ATOM 729 C CA . LEU A 1 98 ? 7.819 8.288 -1.653 1.00 95.94 98 LEU A CA 1
ATOM 730 C C . LEU A 1 98 ? 6.869 8.876 -0.606 1.00 95.94 98 LEU A C 1
ATOM 732 O O . LEU A 1 98 ? 6.616 10.079 -0.580 1.00 95.94 98 LEU A O 1
ATOM 736 N N . ARG A 1 99 ? 6.386 8.028 0.304 1.00 95.56 99 ARG A N 1
ATOM 737 C CA . ARG A 1 99 ? 5.533 8.447 1.422 1.00 95.56 99 ARG A CA 1
ATOM 738 C C . ARG A 1 99 ? 6.349 8.676 2.691 1.00 95.56 99 ARG A C 1
ATOM 740 O O . ARG A 1 99 ? 7.068 7.781 3.142 1.00 95.56 99 ARG A O 1
ATOM 747 N N . SER A 1 100 ? 6.183 9.854 3.282 1.00 92.19 100 SER A N 1
ATOM 748 C CA . SER A 1 100 ? 6.666 10.184 4.624 1.00 92.19 100 SER A CA 1
ATOM 749 C C . SER A 1 100 ? 5.949 9.337 5.699 1.00 92.19 100 SER A C 1
ATOM 751 O O . SER A 1 100 ? 4.907 8.733 5.422 1.00 92.19 100 SER A O 1
ATOM 753 N N . PRO A 1 101 ? 6.495 9.239 6.925 1.00 90.50 101 PRO A N 1
ATOM 754 C CA . PRO A 1 101 ? 7.790 9.771 7.364 1.00 90.50 101 PRO A CA 1
ATOM 755 C C . PRO A 1 101 ? 8.966 8.834 7.068 1.00 90.50 101 PRO A C 1
ATOM 757 O O . PRO A 1 101 ? 10.106 9.274 7.014 1.00 90.50 101 PRO A O 1
ATOM 760 N N . LEU A 1 102 ? 8.708 7.540 6.858 1.00 87.44 102 LEU A N 1
ATOM 761 C CA . LEU A 1 102 ? 9.778 6.545 6.744 1.00 87.44 102 LEU A CA 1
ATOM 762 C C . LEU A 1 102 ? 10.358 6.418 5.330 1.00 87.44 102 LEU A C 1
ATOM 764 O O . LEU A 1 102 ? 11.413 5.807 5.173 1.00 87.44 102 LEU A O 1
ATOM 768 N N . TYR A 1 103 ? 9.680 6.946 4.303 1.00 89.69 103 TYR A N 1
ATOM 769 C CA . TYR A 1 103 ? 10.128 6.912 2.904 1.00 89.69 103 TYR A CA 1
ATOM 770 C C . TYR A 1 103 ? 10.486 5.498 2.405 1.00 89.69 103 TYR A C 1
ATOM 772 O O . TYR A 1 103 ? 11.450 5.301 1.669 1.00 89.69 103 TYR A O 1
ATOM 780 N N . ARG A 1 104 ? 9.700 4.491 2.820 1.00 90.19 104 ARG A N 1
ATOM 781 C CA . ARG A 1 104 ? 9.850 3.068 2.426 1.00 90.19 104 ARG A CA 1
ATOM 782 C C . ARG A 1 104 ? 8.766 2.566 1.474 1.00 90.19 104 ARG A C 1
ATOM 784 O O . ARG A 1 104 ? 8.772 1.407 1.075 1.00 90.19 104 ARG A O 1
ATOM 791 N N . THR A 1 105 ? 7.789 3.409 1.169 1.00 96.44 105 THR A N 1
ATOM 792 C CA . THR A 1 105 ? 6.629 3.041 0.356 1.00 96.44 105 THR A CA 1
ATOM 793 C C . THR A 1 105 ? 6.357 4.133 -0.656 1.00 96.44 105 THR A C 1
ATOM 795 O O . THR A 1 105 ? 6.690 5.292 -0.405 1.00 96.44 105 THR A O 1
ATOM 798 N N . PHE A 1 106 ? 5.757 3.763 -1.780 1.00 98.06 106 PHE A N 1
ATOM 799 C CA . PHE A 1 106 ? 5.455 4.678 -2.871 1.00 98.06 106 PHE A CA 1
ATOM 800 C C . PHE A 1 106 ? 3.951 4.895 -2.949 1.00 98.06 106 PHE A C 1
ATOM 802 O O . PHE A 1 106 ? 3.178 3.939 -2.856 1.00 98.06 106 PHE A O 1
ATOM 809 N N . ASP A 1 107 ? 3.531 6.144 -3.112 1.00 98.38 107 ASP A N 1
ATOM 810 C CA . ASP A 1 107 ? 2.140 6.451 -3.420 1.00 98.38 107 ASP A CA 1
ATOM 811 C C . ASP A 1 107 ? 1.889 6.198 -4.911 1.00 98.38 107 ASP A C 1
ATOM 813 O O . ASP A 1 107 ? 2.496 6.816 -5.787 1.00 98.38 107 ASP A O 1
ATOM 817 N N . VAL A 1 108 ? 0.989 5.254 -5.187 1.00 98.50 108 VAL A N 1
ATOM 818 C CA . VAL A 1 108 ? 0.567 4.866 -6.540 1.00 98.50 108 VAL A CA 1
ATOM 819 C C . VAL A 1 108 ? -0.904 5.191 -6.795 1.00 98.50 108 VAL A C 1
ATOM 821 O O . VAL A 1 108 ? -1.462 4.778 -7.810 1.00 98.50 108 VAL A O 1
ATOM 824 N N . THR A 1 109 ? -1.543 5.970 -5.917 1.00 98.50 109 THR A N 1
ATOM 825 C CA . THR A 1 109 ? -2.980 6.286 -5.962 1.00 98.50 109 THR A CA 1
ATOM 826 C C . THR A 1 109 ? -3.389 6.878 -7.308 1.00 98.50 109 THR A C 1
ATOM 828 O O . THR A 1 109 ? -4.344 6.415 -7.932 1.00 98.50 109 THR A O 1
ATOM 831 N N . GLY A 1 110 ? -2.653 7.882 -7.795 1.00 97.50 110 GLY A N 1
ATOM 832 C CA . GLY A 1 110 ? -2.964 8.546 -9.062 1.00 97.50 110 GLY A CA 1
ATOM 833 C C . GLY A 1 110 ? -2.849 7.615 -10.271 1.00 97.50 110 GLY A C 1
ATOM 834 O O . GLY A 1 110 ? -3.732 7.606 -11.130 1.00 97.50 110 GLY A O 1
ATOM 835 N N . ALA A 1 111 ? -1.793 6.801 -10.322 1.00 96.88 111 ALA A N 1
ATOM 836 C CA . ALA A 1 111 ? -1.585 5.843 -11.404 1.00 96.88 111 ALA A CA 1
ATOM 837 C C . ALA A 1 111 ? -2.652 4.744 -11.399 1.00 96.88 111 ALA A C 1
ATOM 839 O O . ALA A 1 111 ? -3.205 4.408 -12.445 1.00 96.88 111 ALA A O 1
ATOM 840 N N . LEU A 1 112 ? -3.010 4.245 -10.217 1.00 97.12 112 LEU A N 1
ATOM 841 C CA . LEU A 1 112 ? -4.006 3.194 -10.086 1.00 97.12 112 LEU A CA 1
ATOM 842 C C . LEU A 1 112 ? -5.421 3.690 -10.407 1.00 97.12 112 LEU A C 1
ATOM 844 O O . LEU A 1 112 ? -6.181 2.989 -11.068 1.00 97.12 112 LEU A O 1
ATOM 848 N N . ARG A 1 113 ? -5.758 4.938 -10.046 1.00 97.31 113 ARG A N 1
ATOM 849 C CA . ARG A 1 113 ? -7.000 5.598 -10.489 1.00 97.31 113 ARG A CA 1
ATOM 850 C C . ARG A 1 113 ? -7.084 5.701 -12.012 1.00 97.31 113 ARG A C 1
ATOM 852 O O . ARG A 1 113 ? -8.155 5.481 -12.573 1.00 97.31 113 ARG A O 1
ATOM 859 N N . LYS A 1 114 ? -5.979 6.035 -12.689 1.00 94.94 114 LYS A N 1
ATOM 860 C CA . LYS A 1 114 ? -5.924 6.058 -14.162 1.00 94.94 114 LYS A CA 1
ATOM 861 C C . LYS A 1 114 ? -6.110 4.653 -14.741 1.00 94.94 114 LYS A C 1
ATOM 863 O O . LYS A 1 114 ? -6.940 4.472 -15.628 1.00 94.94 114 LYS A O 1
ATOM 868 N N . TRP A 1 115 ? -5.408 3.661 -14.192 1.00 94.94 115 TRP A N 1
ATOM 869 C CA . TRP A 1 115 ? -5.541 2.256 -14.585 1.00 94.94 115 TRP A CA 1
ATOM 870 C C . TRP A 1 115 ? -6.990 1.749 -14.435 1.00 94.94 115 TRP A C 1
ATOM 872 O O . TRP A 1 115 ? -7.548 1.199 -15.386 1.00 94.94 115 TRP A O 1
ATOM 882 N N . ALA A 1 116 ? -7.644 2.037 -13.304 1.00 94.50 116 ALA A N 1
ATOM 883 C CA . ALA A 1 116 ? -9.008 1.591 -13.007 1.00 94.50 116 ALA A CA 1
ATOM 884 C C . ALA A 1 116 ? -10.069 2.175 -13.959 1.00 94.50 116 ALA A C 1
ATOM 886 O O . ALA A 1 116 ? -11.107 1.551 -14.181 1.00 94.50 116 ALA A O 1
ATOM 887 N N . LYS A 1 117 ? -9.813 3.355 -14.545 1.00 93.06 117 LYS A N 1
ATOM 888 C CA . LYS A 1 117 ? -10.680 3.961 -15.570 1.00 93.06 117 LYS A CA 1
ATOM 889 C C . LYS A 1 117 ? -10.552 3.277 -16.932 1.00 93.06 117 LYS A C 1
ATOM 891 O O . LYS A 1 117 ? -11.556 3.131 -17.620 1.00 93.06 117 LYS A O 1
ATOM 896 N N . ARG A 1 118 ? -9.338 2.866 -17.315 1.00 87.50 118 ARG A N 1
ATOM 897 C CA . ARG A 1 118 ? -9.057 2.206 -18.603 1.00 87.50 118 ARG A CA 1
ATOM 898 C C . ARG A 1 118 ? -9.606 0.780 -18.650 1.00 87.50 118 ARG A C 1
ATOM 900 O O . ARG A 1 118 ? -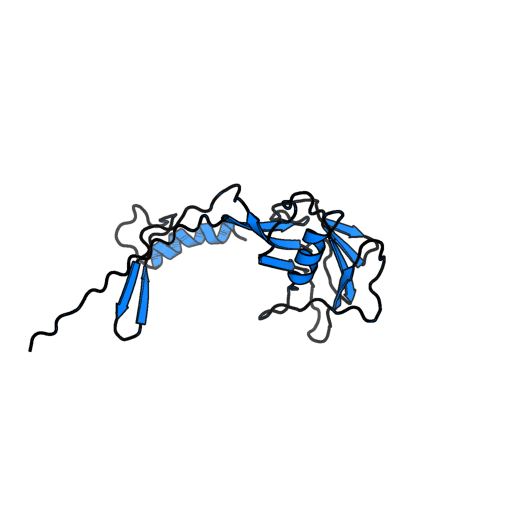10.158 0.373 -19.663 1.00 87.50 118 ARG A O 1
ATOM 907 N N . GLY A 1 119 ? -9.495 0.050 -17.540 1.00 69.00 119 GLY A N 1
ATOM 908 C CA . GLY A 1 119 ? -10.317 -1.134 -17.294 1.00 69.00 119 GLY A CA 1
ATOM 909 C C . GLY A 1 119 ? -9.913 -2.430 -18.001 1.00 69.00 119 GLY A C 1
ATOM 910 O O . GLY A 1 119 ? -10.803 -3.166 -18.415 1.00 69.00 119 GLY A O 1
ATOM 911 N N . SER A 1 120 ? -8.620 -2.751 -18.100 1.00 81.19 120 SER A N 1
ATOM 912 C CA . SER A 1 120 ? -8.151 -4.136 -18.298 1.00 81.19 120 SER A CA 1
ATOM 913 C C . SER A 1 120 ? -6.627 -4.261 -18.160 1.00 81.19 120 SER A C 1
ATOM 915 O O . SER A 1 120 ? -5.892 -3.272 -18.261 1.00 81.19 120 SER A O 1
ATOM 917 N N . GLY A 1 121 ? -6.170 -5.499 -17.950 1.00 92.69 121 GLY A N 1
ATOM 918 C CA . GLY A 1 121 ? -4.759 -5.888 -17.922 1.00 92.69 121 GLY A CA 1
ATOM 919 C C . GLY A 1 121 ? -4.064 -5.663 -16.574 1.00 92.69 121 GLY A C 1
ATOM 920 O O . GLY A 1 121 ? -4.591 -4.961 -15.710 1.00 92.69 121 GLY A O 1
ATOM 921 N N . PRO A 1 122 ? -2.866 -6.240 -16.386 1.00 96.44 122 PRO A N 1
ATOM 922 C CA . PRO A 1 122 ? -2.133 -6.101 -15.137 1.00 96.44 122 PRO A CA 1
ATOM 923 C C . PRO A 1 122 ? -1.686 -4.654 -14.908 1.00 96.44 122 PRO A C 1
ATOM 925 O O . PRO A 1 122 ? -1.347 -3.928 -15.851 1.00 96.44 122 PRO A O 1
ATOM 928 N N . PHE A 1 123 ? -1.641 -4.240 -13.644 1.00 97.69 123 PHE A N 1
ATOM 929 C CA . PHE A 1 123 ? -0.985 -2.997 -13.253 1.00 97.69 123 PHE A CA 1
ATOM 930 C C . PHE A 1 123 ? 0.521 -3.230 -13.150 1.00 97.69 123 PHE A C 1
ATOM 932 O O . PHE A 1 123 ? 0.959 -4.144 -12.454 1.00 97.69 123 PHE A O 1
ATOM 939 N N . ARG A 1 124 ? 1.316 -2.416 -13.847 1.00 97.81 124 ARG A N 1
ATOM 940 C CA . ARG A 1 124 ? 2.755 -2.647 -14.006 1.00 97.81 124 ARG A CA 1
ATOM 941 C C . ARG A 1 124 ? 3.582 -1.534 -13.389 1.00 97.81 124 ARG A C 1
ATOM 943 O O . ARG A 1 124 ? 3.321 -0.347 -13.605 1.00 97.81 124 ARG A O 1
ATOM 950 N N . VAL A 1 125 ? 4.628 -1.938 -12.686 1.00 98.06 125 VAL A N 1
ATOM 951 C CA . VAL A 1 125 ? 5.579 -1.051 -12.024 1.00 98.06 125 VAL A CA 1
ATOM 952 C C . VAL A 1 125 ? 6.997 -1.466 -12.400 1.00 98.06 125 VAL A C 1
ATOM 954 O O . VAL A 1 125 ? 7.349 -2.631 -12.269 1.00 98.06 125 VAL A O 1
ATOM 957 N N . TYR A 1 126 ? 7.817 -0.518 -12.841 1.00 98.25 126 TYR A N 1
ATOM 958 C CA . TYR A 1 126 ? 9.208 -0.724 -13.231 1.00 98.25 126 TYR A CA 1
ATOM 959 C C . TYR A 1 126 ? 10.161 -0.145 -12.184 1.00 98.25 126 TYR A C 1
ATOM 961 O O . TYR A 1 126 ? 10.074 1.031 -11.825 1.00 98.25 126 TYR A O 1
ATOM 969 N N . PHE A 1 127 ? 11.107 -0.955 -11.720 1.00 97.25 127 PHE A N 1
ATOM 970 C CA . PHE A 1 127 ? 12.148 -0.553 -10.780 1.00 97.25 127 PHE A CA 1
ATOM 971 C C . PHE A 1 127 ? 13.408 -0.145 -11.553 1.00 97.25 127 PHE A C 1
ATOM 973 O O . PHE A 1 127 ? 14.281 -0.973 -11.810 1.00 97.25 127 PHE A O 1
ATOM 980 N N . LYS A 1 128 ? 13.504 1.144 -11.920 1.00 96.25 128 LYS A N 1
ATOM 981 C CA . LYS A 1 128 ? 14.639 1.698 -12.689 1.00 96.25 128 LYS A CA 1
ATOM 982 C C . LYS A 1 128 ? 15.943 1.611 -11.908 1.00 96.25 128 LYS A C 1
ATOM 984 O O . LYS A 1 128 ? 16.964 1.198 -12.449 1.00 96.25 128 LYS A O 1
ATOM 989 N N . PHE A 1 129 ? 15.895 1.940 -10.621 1.00 94.00 129 PHE A N 1
ATOM 990 C CA . PHE A 1 129 ? 17.036 1.802 -9.728 1.00 94.00 129 PHE A CA 1
ATOM 991 C C . PHE A 1 129 ? 16.544 1.438 -8.328 1.00 94.00 129 PHE A C 1
ATOM 993 O O . PHE A 1 129 ? 15.843 2.218 -7.691 1.00 94.00 129 PHE A O 1
ATOM 1000 N N . ALA A 1 130 ? 16.855 0.228 -7.864 1.00 94.00 130 ALA A N 1
ATOM 1001 C CA . ALA A 1 130 ? 16.393 -0.276 -6.571 1.00 94.00 130 ALA A CA 1
ATOM 1002 C C . ALA A 1 130 ? 17.404 -1.278 -5.979 1.00 94.00 130 ALA A C 1
ATOM 1004 O O . ALA A 1 130 ? 17.154 -2.487 -5.952 1.00 94.00 130 ALA A O 1
ATOM 1005 N N . PRO A 1 131 ? 18.588 -0.808 -5.551 1.00 92.12 131 PRO A N 1
ATOM 1006 C CA . PRO A 1 131 ? 19.614 -1.681 -4.986 1.00 92.12 131 PRO A CA 1
ATOM 1007 C C . PRO A 1 131 ? 19.100 -2.399 -3.732 1.00 92.12 131 PRO A C 1
ATOM 1009 O O . PRO A 1 131 ? 18.468 -1.797 -2.869 1.00 92.12 131 PRO A O 1
ATOM 1012 N N . GLY A 1 132 ? 19.354 -3.707 -3.636 1.00 92.44 132 GLY A N 1
ATOM 1013 C CA . GLY A 1 132 ? 18.892 -4.525 -2.507 1.00 92.44 132 GLY A CA 1
ATOM 1014 C C . GLY A 1 132 ? 17.380 -4.781 -2.482 1.00 92.44 132 GLY A C 1
ATOM 1015 O O . GLY A 1 132 ? 16.850 -5.209 -1.453 1.00 92.44 132 GLY A O 1
ATOM 1016 N N . TRP A 1 133 ? 16.668 -4.513 -3.580 1.00 95.00 133 TRP A N 1
ATOM 1017 C CA . TRP A 1 133 ? 15.248 -4.821 -3.705 1.00 95.00 133 TRP A CA 1
ATOM 1018 C C . TRP A 1 133 ? 14.992 -6.333 -3.676 1.00 95.00 133 TRP A C 1
ATOM 1020 O O . TRP A 1 133 ? 15.488 -7.096 -4.507 1.00 95.00 133 TRP A O 1
ATOM 1030 N N . LYS A 1 134 ? 14.182 -6.758 -2.705 1.00 95.19 134 LYS A N 1
ATOM 1031 C CA . LYS A 1 134 ? 13.656 -8.117 -2.587 1.00 95.19 134 LYS A CA 1
ATOM 1032 C C . LYS A 1 134 ? 12.341 -8.184 -3.356 1.00 95.19 134 LYS A C 1
ATOM 1034 O O . LYS A 1 134 ? 11.302 -7.753 -2.862 1.00 95.19 134 LYS A O 1
ATOM 1039 N N . ARG A 1 135 ? 12.409 -8.689 -4.587 1.00 94.69 135 ARG A N 1
ATOM 1040 C CA . ARG A 1 135 ? 11.287 -8.675 -5.538 1.00 94.69 135 ARG A CA 1
ATOM 1041 C C . ARG A 1 135 ? 10.048 -9.370 -4.987 1.00 94.69 135 ARG A C 1
ATOM 1043 O O . ARG A 1 135 ? 8.972 -8.778 -4.989 1.00 94.69 135 ARG A O 1
ATOM 1050 N N . GLU A 1 136 ? 10.244 -10.543 -4.393 1.00 92.12 136 GLU A N 1
ATOM 1051 C CA . GLU A 1 136 ? 9.144 -11.409 -3.952 1.00 92.12 136 GLU A CA 1
ATOM 1052 C C . GLU A 1 136 ? 8.359 -10.897 -2.746 1.00 92.12 136 GLU A C 1
ATOM 1054 O O . GLU A 1 136 ? 7.238 -11.334 -2.501 1.00 92.12 136 GLU A O 1
ATOM 1059 N N . SER A 1 137 ? 8.902 -9.923 -2.015 1.00 94.62 137 SER A N 1
ATOM 1060 C CA . SER A 1 137 ? 8.198 -9.257 -0.917 1.00 94.62 137 SER A CA 1
ATOM 1061 C C . SER A 1 137 ? 7.567 -7.925 -1.327 1.00 94.62 137 SER A C 1
ATOM 1063 O O . SER A 1 137 ? 7.123 -7.159 -0.469 1.00 94.62 137 SER A O 1
ATOM 1065 N N . THR A 1 138 ? 7.500 -7.637 -2.630 1.00 97.38 138 THR A N 1
ATOM 1066 C CA . THR A 1 138 ? 6.765 -6.477 -3.139 1.00 97.38 138 THR A CA 1
ATOM 1067 C C . THR A 1 138 ? 5.269 -6.725 -3.023 1.00 97.38 138 THR A C 1
ATOM 1069 O O . THR A 1 138 ? 4.755 -7.741 -3.487 1.00 97.38 138 THR A O 1
ATOM 1072 N N . THR A 1 139 ? 4.562 -5.776 -2.420 1.00 98.38 139 THR A N 1
ATOM 1073 C CA . THR A 1 139 ? 3.106 -5.830 -2.270 1.00 98.38 139 THR A CA 1
ATOM 1074 C C . THR A 1 139 ? 2.474 -4.512 -2.686 1.00 98.38 139 THR A C 1
ATOM 1076 O O . THR A 1 139 ? 3.102 -3.448 -2.634 1.00 98.38 139 THR A O 1
ATOM 1079 N N . LEU A 1 140 ? 1.219 -4.589 -3.110 1.00 98.62 140 LEU A N 1
ATOM 1080 C CA . LEU A 1 140 ? 0.392 -3.449 -3.460 1.00 98.62 140 LEU A CA 1
ATOM 1081 C C . LEU A 1 140 ? -0.821 -3.433 -2.537 1.00 98.62 140 LEU A C 1
ATOM 1083 O O . LEU A 1 140 ? -1.646 -4.336 -2.565 1.00 98.62 140 LEU A O 1
ATOM 1087 N N . GLU A 1 141 ? -0.919 -2.405 -1.708 1.00 98.50 141 GLU A N 1
ATOM 1088 C CA . GLU A 1 141 ? -2.052 -2.176 -0.818 1.00 98.50 141 GLU A CA 1
ATOM 1089 C C . GLU A 1 141 ? -3.002 -1.173 -1.474 1.00 98.50 141 GLU A C 1
ATOM 1091 O O . GLU A 1 141 ? -2.572 -0.085 -1.867 1.00 98.50 141 GLU A O 1
ATOM 1096 N N . ILE A 1 142 ? -4.284 -1.515 -1.588 1.00 98.12 142 ILE A N 1
ATOM 1097 C CA . ILE A 1 142 ? -5.299 -0.665 -2.216 1.00 98.12 142 ILE A CA 1
ATOM 1098 C C . ILE A 1 142 ? -6.438 -0.464 -1.229 1.00 98.12 142 ILE A C 1
ATOM 1100 O O . ILE A 1 142 ? -7.016 -1.426 -0.732 1.00 98.12 142 ILE A O 1
ATOM 1104 N N . ALA A 1 143 ? -6.768 0.799 -0.985 1.00 97.38 143 ALA A N 1
ATOM 1105 C CA . ALA A 1 143 ? -7.954 1.211 -0.265 1.00 97.38 143 ALA A CA 1
ATOM 1106 C C . ALA A 1 143 ? -8.990 1.789 -1.236 1.00 97.38 143 ALA A C 1
ATOM 1108 O O . ALA A 1 143 ? -8.677 2.712 -2.001 1.00 97.38 143 ALA A O 1
ATOM 1109 N N . PHE A 1 144 ? -10.210 1.264 -1.214 1.00 96.19 144 PHE A N 1
ATOM 1110 C CA . PHE A 1 144 ? -11.274 1.623 -2.149 1.00 96.19 144 PHE A CA 1
ATOM 1111 C C . PHE A 1 144 ? -12.661 1.493 -1.513 1.00 96.19 144 PHE A C 1
ATOM 1113 O O . PHE A 1 144 ? -12.840 0.772 -0.532 1.00 96.19 144 PHE A O 1
ATOM 1120 N N . ASP A 1 145 ? -13.638 2.193 -2.088 1.00 94.19 145 ASP A N 1
ATOM 1121 C CA . ASP A 1 145 ? -15.041 2.056 -1.686 1.00 94.19 145 ASP A CA 1
ATOM 1122 C C . ASP A 1 145 ? -15.560 0.694 -2.183 1.00 94.19 145 ASP A C 1
ATOM 1124 O O . ASP A 1 145 ? -15.515 0.402 -3.384 1.00 94.19 145 ASP A O 1
ATOM 1128 N N . GLY A 1 146 ? -16.039 -0.147 -1.270 1.00 90.94 146 GLY A N 1
ATOM 1129 C CA . GLY A 1 146 ? -16.463 -1.516 -1.553 1.00 90.94 146 GLY A CA 1
ATOM 1130 C C . GLY A 1 146 ? -17.367 -2.080 -0.460 1.00 90.94 146 GLY A C 1
ATOM 1131 O O . GLY A 1 146 ? -17.905 -1.344 0.354 1.00 90.94 146 GLY A O 1
ATOM 1132 N N . LYS A 1 147 ? -17.564 -3.399 -0.456 1.00 88.00 147 LYS A N 1
ATOM 1133 C CA . LYS A 1 147 ? -18.176 -4.110 0.674 1.00 88.00 147 LYS A CA 1
ATOM 1134 C C . LYS A 1 147 ? -17.114 -4.994 1.297 1.00 88.00 147 LYS A C 1
ATOM 1136 O O . LYS A 1 147 ? -16.504 -5.796 0.587 1.00 88.00 147 LYS A O 1
ATOM 1141 N N . ALA A 1 148 ? -16.878 -4.841 2.595 1.00 85.19 148 ALA A N 1
ATOM 1142 C CA . ALA A 1 148 ? -15.931 -5.699 3.293 1.00 85.19 148 ALA A CA 1
ATOM 1143 C C . ALA A 1 148 ? -16.494 -7.126 3.362 1.00 85.19 148 ALA A C 1
ATOM 1145 O O . ALA A 1 148 ? -17.647 -7.321 3.740 1.00 85.19 148 ALA A O 1
ATOM 1146 N N . LYS A 1 149 ? -15.685 -8.137 3.013 1.00 83.62 149 LYS A N 1
ATOM 1147 C CA . LYS A 1 149 ? -16.090 -9.551 3.158 1.00 83.62 149 LYS A CA 1
ATOM 1148 C C . LYS A 1 149 ? -16.340 -9.912 4.620 1.00 83.62 149 LYS A C 1
ATOM 1150 O O . LYS A 1 149 ? -17.277 -10.636 4.932 1.00 83.62 149 LYS A O 1
ATOM 1155 N N . GLN A 1 150 ? -15.492 -9.384 5.496 1.00 82.50 150 GLN A N 1
ATOM 1156 C CA . GLN A 1 150 ? -15.610 -9.489 6.938 1.00 82.50 150 GLN A CA 1
ATOM 1157 C C . GLN A 1 150 ? -15.553 -8.070 7.489 1.00 82.50 150 GLN A C 1
ATOM 1159 O O . GLN A 1 150 ? -14.486 -7.462 7.554 1.00 82.50 150 GLN A O 1
ATOM 1164 N N . ALA A 1 151 ? -16.719 -7.511 7.798 1.00 80.12 151 ALA A N 1
ATOM 1165 C CA . ALA A 1 151 ? -16.785 -6.195 8.405 1.00 80.12 151 ALA A CA 1
ATOM 1166 C C . ALA A 1 151 ? -16.126 -6.253 9.787 1.00 80.12 151 ALA A C 1
ATOM 1168 O O . ALA A 1 151 ? -16.477 -7.108 10.604 1.00 80.12 151 ALA A O 1
ATOM 1169 N N . THR A 1 152 ? -15.182 -5.346 10.047 1.00 77.69 152 THR A N 1
ATOM 1170 C CA . THR A 1 152 ? -14.664 -5.159 11.401 1.00 77.69 152 THR A CA 1
ATOM 1171 C C . THR A 1 152 ? -15.842 -4.809 12.307 1.00 77.69 152 THR A C 1
ATOM 1173 O O . THR A 1 152 ? -16.618 -3.908 11.958 1.00 77.69 152 THR A O 1
ATOM 1176 N N . PRO A 1 153 ? -16.009 -5.501 13.445 1.00 82.06 153 PRO A N 1
ATOM 1177 C CA . PRO A 1 153 ? -17.038 -5.147 14.404 1.00 82.06 153 PRO A CA 1
ATOM 1178 C C . PRO A 1 153 ? -16.943 -3.661 14.766 1.00 82.06 153 PRO A C 1
ATOM 1180 O O . PRO A 1 153 ? -15.855 -3.118 14.972 1.00 82.06 153 PRO A O 1
ATOM 1183 N N . ARG A 1 154 ? -18.087 -2.976 14.794 1.00 83.00 154 ARG A N 1
ATOM 1184 C CA . ARG A 1 154 ? -18.124 -1.546 15.109 1.00 83.00 154 ARG A CA 1
ATOM 1185 C C . ARG A 1 154 ? -17.864 -1.346 16.599 1.00 83.00 154 ARG A C 1
ATOM 1187 O O . ARG A 1 154 ? -18.437 -2.058 17.421 1.00 83.00 154 ARG A O 1
ATOM 1194 N N . VAL A 1 155 ? -17.054 -0.344 16.935 1.00 85.50 155 VAL A N 1
ATOM 1195 C CA . VAL A 1 155 ? -16.997 0.180 18.305 1.00 85.50 155 VAL A CA 1
ATOM 1196 C C . VAL A 1 155 ? -18.365 0.751 18.681 1.00 85.50 155 VAL A C 1
ATOM 1198 O O . VAL A 1 155 ? -19.073 1.302 17.832 1.00 85.50 155 VAL A O 1
ATOM 1201 N N . ALA A 1 156 ? -18.753 0.592 19.940 1.00 85.25 156 ALA A N 1
ATOM 1202 C CA . ALA A 1 156 ? -20.034 1.062 20.453 1.00 85.25 156 ALA A CA 1
ATOM 1203 C C . ALA A 1 156 ? -19.836 2.262 21.385 1.00 85.25 156 ALA A C 1
ATOM 1205 O O . ALA A 1 156 ? -18.725 2.553 21.815 1.00 85.25 156 ALA A O 1
ATOM 1206 N N . GLU A 1 157 ? -20.923 2.959 21.710 1.00 89.62 157 GLU A N 1
ATOM 1207 C CA . GLU A 1 157 ? -20.937 3.988 22.760 1.00 89.62 157 GLU A CA 1
ATOM 1208 C C . GLU A 1 157 ? -19.888 5.105 22.605 1.00 89.62 157 GLU A C 1
ATOM 1210 O O . GLU A 1 157 ? -19.343 5.575 23.601 1.00 89.62 157 GLU A O 1
ATOM 1215 N N . LEU A 1 158 ? -19.606 5.551 21.375 1.00 91.81 158 LEU A N 1
ATOM 1216 C CA . LEU A 1 158 ? -18.747 6.716 21.163 1.00 91.81 158 LEU A CA 1
ATOM 1217 C C . LEU A 1 158 ? -19.389 7.962 21.795 1.00 91.81 158 LEU A C 1
ATOM 1219 O O . LEU A 1 158 ? -20.478 8.377 21.397 1.00 91.81 158 LEU A O 1
ATOM 1223 N N . ARG A 1 159 ? -18.705 8.567 22.765 1.00 90.31 159 ARG A N 1
ATOM 1224 C CA . ARG A 1 159 ? -19.098 9.801 23.449 1.00 90.31 159 ARG A CA 1
ATOM 1225 C C . ARG A 1 159 ? -17.937 10.787 23.420 1.00 90.31 159 ARG A C 1
ATOM 1227 O O . ARG A 1 159 ? -16.776 10.402 23.523 1.00 90.31 159 ARG A O 1
ATOM 1234 N N . GLY A 1 160 ? -18.263 12.067 23.282 1.00 93.38 160 GLY A N 1
ATOM 1235 C CA . GLY A 1 160 ? -17.314 13.167 23.405 1.00 93.38 160 GLY A CA 1
ATOM 1236 C C . GLY A 1 160 ? -17.644 13.998 24.636 1.00 93.38 160 GLY A C 1
ATOM 1237 O O . GLY A 1 160 ? -18.790 14.412 24.797 1.00 93.38 160 GLY A O 1
ATOM 1238 N N . VAL A 1 161 ? -16.656 14.249 25.490 1.00 93.00 161 VAL A N 1
ATOM 1239 C CA . VAL A 1 161 ? -16.769 15.187 26.612 1.00 93.00 161 VAL A CA 1
ATOM 1240 C C . VAL A 1 161 ? -15.776 16.315 26.380 1.00 93.00 161 VAL A C 1
ATOM 1242 O O . VAL A 1 161 ? -14.603 16.059 26.119 1.00 93.00 161 VAL A O 1
ATOM 1245 N N . HIS A 1 162 ? -16.247 17.557 26.456 1.00 91.69 162 HIS A N 1
ATOM 1246 C CA . HIS A 1 162 ? -15.409 18.742 26.318 1.00 91.69 162 HIS A CA 1
ATOM 1247 C C . HIS A 1 162 ? -15.301 19.469 27.660 1.00 91.69 162 HIS A C 1
ATOM 1249 O O . HIS A 1 162 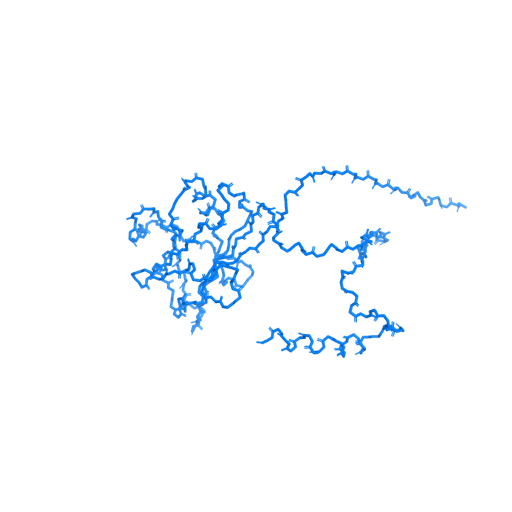? -16.322 19.738 28.292 1.00 91.69 162 HIS A O 1
ATOM 1255 N N . HIS A 1 163 ? -14.078 19.776 28.086 1.00 92.38 163 HIS A N 1
ATOM 1256 C CA . HIS A 1 163 ? -13.796 20.485 29.333 1.00 92.38 163 HIS A CA 1
ATOM 1257 C C . HIS A 1 163 ? -12.484 21.268 29.190 1.00 92.38 163 HIS A C 1
ATOM 1259 O O . HIS A 1 163 ? -11.498 20.717 28.707 1.00 92.38 163 HIS A O 1
ATOM 1265 N N . ASP A 1 164 ? -12.474 22.546 29.580 1.00 92.88 164 ASP A N 1
ATOM 1266 C CA . ASP A 1 164 ? -11.302 23.441 29.547 1.00 92.88 164 ASP A CA 1
ATOM 1267 C C . ASP A 1 164 ? -10.513 23.439 28.224 1.00 92.88 164 ASP A C 1
ATOM 1269 O O . ASP A 1 164 ? -9.284 23.372 28.198 1.00 92.88 164 ASP A O 1
ATOM 1273 N N . GLY A 1 165 ? -11.218 23.482 27.090 1.00 94.62 165 GLY A N 1
ATOM 1274 C CA . GLY A 1 165 ? -10.582 23.501 25.770 1.00 94.62 165 GLY A CA 1
ATOM 1275 C C . GLY A 1 165 ? -10.033 22.146 25.309 1.00 94.62 165 GLY A C 1
ATOM 1276 O O . GLY A 1 165 ? -9.471 22.062 24.218 1.00 94.62 165 GLY A O 1
ATOM 1277 N N . GLN A 1 166 ? -10.224 21.078 26.087 1.00 95.94 166 GLN A N 1
ATOM 1278 C CA . GLN A 1 166 ? -9.847 19.713 25.725 1.00 95.94 166 GLN A CA 1
ATOM 1279 C C . GLN A 1 166 ? -11.078 18.872 25.392 1.00 95.94 166 GLN A C 1
ATOM 1281 O O . GLN A 1 166 ? -12.132 19.011 26.011 1.00 95.94 166 GLN A O 1
ATOM 1286 N N . THR A 1 167 ? -10.936 17.973 24.418 1.00 92.44 167 THR A N 1
ATOM 1287 C CA . THR A 1 167 ? -11.984 17.024 24.024 1.00 92.44 167 THR A CA 1
ATOM 1288 C C . THR A 1 167 ? -11.506 15.606 24.284 1.00 92.44 167 THR A C 1
ATOM 1290 O O . THR A 1 167 ? -10.519 15.158 23.703 1.00 92.44 167 THR A O 1
ATOM 1293 N N . PHE A 1 168 ? -12.248 14.888 25.117 1.00 91.94 168 PHE A N 1
ATOM 1294 C CA . PHE A 1 168 ? -12.046 13.477 25.401 1.00 91.94 168 PHE A CA 1
ATOM 1295 C C . PHE A 1 168 ? -13.054 12.668 24.599 1.00 91.94 168 PHE A C 1
ATOM 1297 O O . PHE A 1 168 ? -14.258 12.905 24.689 1.00 91.94 168 PHE A O 1
ATOM 1304 N N . LEU A 1 169 ? -12.562 11.712 23.818 1.00 91.19 169 LEU A N 1
ATOM 1305 C CA . LEU A 1 169 ? -13.400 10.724 23.152 1.00 91.19 169 LEU A CA 1
ATOM 1306 C C . LEU A 1 169 ? -13.330 9.428 23.952 1.00 91.19 169 LEU A C 1
ATOM 1308 O O . LEU A 1 169 ? -12.240 8.937 24.238 1.00 91.19 169 LEU A O 1
ATOM 1312 N N . THR A 1 170 ? -14.485 8.880 24.305 1.00 87.19 170 THR A N 1
ATOM 1313 C CA . THR A 1 170 ? -14.609 7.567 24.938 1.00 87.19 170 THR A CA 1
ATOM 1314 C C . THR A 1 170 ? -15.475 6.680 24.066 1.00 87.19 170 THR A C 1
ATOM 1316 O O . THR A 1 170 ? -16.403 7.153 23.420 1.00 87.19 170 THR A O 1
ATOM 1319 N N . TRP A 1 171 ? -15.156 5.396 23.994 1.00 91.56 171 TRP A N 1
ATOM 1320 C CA . TRP A 1 171 ? -15.951 4.406 23.278 1.00 91.56 171 TRP A CA 1
ATOM 1321 C C . TRP A 1 171 ? -15.753 3.041 23.925 1.00 91.56 171 TRP A C 1
ATOM 1323 O O . TRP A 1 171 ? -14.794 2.814 24.665 1.00 91.56 171 TRP A O 1
ATOM 1333 N N . LYS A 1 172 ? -16.671 2.126 23.637 1.00 85.06 172 LYS A N 1
ATOM 1334 C CA . LYS A 1 172 ? -16.551 0.715 23.969 1.00 85.06 172 LYS A CA 1
ATOM 1335 C C . LYS A 1 172 ? -15.907 -0.007 22.791 1.00 85.06 172 LYS A C 1
ATOM 1337 O O . LYS A 1 172 ? -16.480 -0.057 21.698 1.00 85.06 172 LYS A O 1
ATOM 1342 N N . GLU A 1 173 ? -14.709 -0.538 23.016 1.00 85.62 173 GLU A N 1
ATOM 1343 C CA . GLU A 1 173 ? -14.041 -1.413 22.053 1.00 85.62 173 GLU A CA 1
ATOM 1344 C C . GLU A 1 173 ? -14.914 -2.628 21.729 1.00 85.62 173 GLU A C 1
ATOM 1346 O O . GLU A 1 173 ? -15.691 -3.102 22.560 1.00 85.62 173 GLU A O 1
ATOM 1351 N N . HIS A 1 174 ? -14.803 -3.124 20.499 1.00 82.81 174 HIS A N 1
ATOM 1352 C CA . HIS A 1 174 ? -15.587 -4.278 20.060 1.00 82.81 174 HIS A CA 1
ATOM 1353 C C . HIS A 1 174 ? -15.190 -5.575 20.779 1.00 82.81 174 HIS A C 1
ATOM 1355 O O . HIS A 1 174 ? -16.030 -6.447 20.998 1.00 82.81 174 HIS A O 1
ATOM 1361 N N . GLU A 1 175 ? -13.922 -5.677 21.171 1.00 83.06 175 GLU A N 1
ATOM 1362 C CA . GLU A 1 175 ? -13.402 -6.728 22.031 1.00 83.06 175 GLU A CA 1
ATOM 1363 C C . GLU A 1 175 ? -13.025 -6.119 23.380 1.00 83.06 175 GLU A C 1
ATOM 1365 O O . GLU A 1 175 ? -12.045 -5.383 23.505 1.00 83.06 175 GLU A O 1
ATOM 1370 N N . ASP A 1 176 ? -13.797 -6.447 24.413 1.00 83.25 176 ASP A N 1
ATOM 1371 C CA . ASP A 1 176 ? -13.405 -6.148 25.784 1.00 83.25 176 ASP A CA 1
ATOM 1372 C C . ASP A 1 176 ? -12.454 -7.245 26.276 1.00 83.25 176 ASP A C 1
ATOM 1374 O O . ASP A 1 176 ? -12.856 -8.251 26.865 1.00 83.25 176 ASP A O 1
ATOM 1378 N N . ILE A 1 177 ? -11.158 -7.051 26.020 1.00 82.25 177 ILE A N 1
ATOM 1379 C CA . ILE A 1 177 ? -10.090 -7.947 26.493 1.00 82.25 177 ILE A CA 1
ATOM 1380 C C . ILE A 1 177 ? -10.073 -8.084 28.026 1.00 82.25 177 ILE A C 1
ATOM 1382 O O . ILE A 1 177 ? -9.540 -9.062 28.566 1.00 82.25 177 ILE A O 1
ATOM 1386 N N . MET A 1 178 ? -10.686 -7.132 28.736 1.00 83.94 178 MET A N 1
ATOM 1387 C CA . MET A 1 178 ? -10.818 -7.116 30.186 1.00 83.94 178 MET A CA 1
ATOM 1388 C C . MET A 1 178 ? -12.205 -7.563 30.667 1.00 83.94 178 MET A C 1
ATOM 1390 O O . MET A 1 178 ? -12.425 -7.558 31.879 1.00 83.94 178 MET A O 1
ATOM 1394 N N . ALA A 1 179 ? -13.091 -8.051 29.793 1.00 81.75 179 ALA A N 1
ATOM 1395 C CA . ALA A 1 179 ? -14.402 -8.555 30.195 1.00 81.75 179 ALA A CA 1
ATOM 1396 C C . ALA A 1 179 ? -14.273 -9.617 31.300 1.00 81.75 179 ALA A C 1
ATOM 1398 O O . ALA A 1 179 ? -13.407 -10.497 31.250 1.00 81.75 179 ALA A O 1
ATOM 1399 N N . GLY A 1 18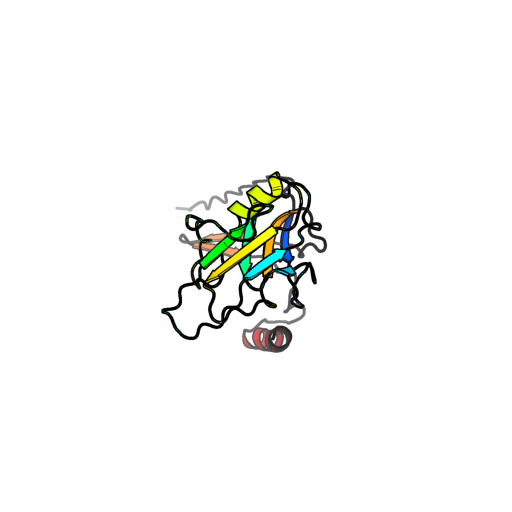0 ? -15.115 -9.502 32.331 1.00 80.81 180 GLY A N 1
ATOM 1400 C CA . GLY A 1 180 ? -15.116 -10.398 33.495 1.00 80.81 180 GLY A CA 1
ATOM 1401 C C . GLY A 1 180 ? -13.933 -10.218 34.454 1.00 80.81 180 GLY A C 1
ATOM 1402 O O . GLY A 1 180 ? -13.851 -10.906 35.469 1.00 80.81 180 GLY A O 1
ATOM 1403 N N . THR A 1 181 ? -13.022 -9.287 34.172 1.00 75.06 181 THR A N 1
ATOM 1404 C CA . THR A 1 181 ? -11.995 -8.871 35.129 1.00 75.06 181 THR A CA 1
ATOM 1405 C C . THR A 1 181 ? -12.622 -7.802 36.023 1.00 75.06 181 THR A C 1
ATOM 1407 O O . THR A 1 181 ? -13.306 -6.926 35.511 1.00 75.06 181 THR A O 1
ATOM 1410 N N . GLY A 1 182 ? -12.434 -7.883 37.346 1.00 83.88 182 GLY A N 1
ATOM 1411 C CA . GLY A 1 182 ? -12.903 -6.854 38.288 1.00 83.88 182 GLY A CA 1
ATOM 1412 C C . GLY A 1 182 ? -12.178 -5.516 38.082 1.00 83.88 182 GLY A C 1
ATOM 1413 O O . GLY A 1 182 ? -12.114 -4.987 36.980 1.00 83.88 182 GLY A O 1
ATOM 1414 N N . THR A 1 183 ? -11.553 -4.956 39.118 1.00 88.06 183 THR A N 1
ATOM 1415 C CA . THR A 1 183 ? -10.738 -3.743 38.931 1.00 88.06 183 THR A CA 1
ATOM 1416 C C . THR A 1 183 ? -9.613 -3.992 37.918 1.00 88.06 183 THR A C 1
ATOM 1418 O O . THR A 1 183 ? -8.751 -4.862 38.129 1.00 88.06 183 THR A O 1
ATOM 1421 N N . VAL A 1 184 ? -9.651 -3.236 36.817 1.00 86.12 184 VAL A N 1
ATOM 1422 C CA . VAL A 1 184 ? -8.638 -3.213 35.757 1.00 86.12 184 VAL A CA 1
ATOM 1423 C C . VAL A 1 184 ? -7.450 -2.396 36.253 1.00 86.12 184 VAL A C 1
ATOM 1425 O O . VAL A 1 184 ? -7.593 -1.218 36.567 1.00 86.12 184 VAL A O 1
ATOM 1428 N N . THR A 1 185 ? -6.280 -3.027 36.331 1.00 89.94 185 THR A N 1
ATOM 1429 C CA . THR A 1 185 ? -5.000 -2.354 36.594 1.00 89.94 185 THR A CA 1
ATOM 1430 C C . THR A 1 185 ? -4.100 -2.482 35.369 1.00 89.94 185 THR A C 1
ATOM 1432 O O . THR A 1 185 ? -4.338 -3.340 34.510 1.00 89.94 185 THR A O 1
ATOM 1435 N N . ILE A 1 186 ? -3.066 -1.642 35.284 1.00 87.56 186 ILE A N 1
ATOM 1436 C CA . ILE A 1 186 ? -2.101 -1.670 34.177 1.00 87.56 186 ILE A CA 1
ATOM 1437 C C . ILE A 1 186 ? -1.418 -3.041 34.106 1.00 87.56 186 ILE A C 1
ATOM 1439 O O . ILE A 1 186 ? -1.334 -3.623 33.030 1.00 87.56 186 ILE A O 1
ATOM 1443 N N . GLU A 1 187 ? -1.041 -3.622 35.244 1.00 91.31 187 GLU A N 1
ATOM 1444 C CA . GLU A 1 187 ? -0.362 -4.921 35.311 1.00 91.31 187 GLU A CA 1
ATOM 1445 C C . GLU A 1 187 ? -1.243 -6.045 34.750 1.00 91.31 187 GLU A C 1
ATOM 1447 O O . GLU A 1 187 ? -0.773 -6.896 33.996 1.00 91.31 187 GLU A O 1
ATOM 1452 N N . LYS A 1 188 ? -2.546 -6.039 35.067 1.00 88.75 188 LYS A N 1
ATOM 1453 C CA . LYS A 1 188 ? -3.497 -7.031 34.535 1.00 88.75 188 LYS A CA 1
ATOM 1454 C C . LYS A 1 188 ? -3.701 -6.872 33.031 1.00 88.75 188 LYS A C 1
ATOM 1456 O O . LYS A 1 188 ? -3.808 -7.872 32.318 1.00 88.75 188 LYS A O 1
ATOM 1461 N N . LEU A 1 189 ? -3.759 -5.629 32.555 1.00 89.44 189 LEU A N 1
ATOM 1462 C CA . LEU A 1 189 ? -3.839 -5.331 31.130 1.00 89.44 189 LEU A CA 1
ATOM 1463 C C . LEU A 1 189 ? -2.583 -5.846 30.409 1.00 89.44 189 LEU A C 1
ATOM 1465 O O . LEU A 1 189 ? -2.694 -6.559 29.413 1.00 89.44 189 LEU A O 1
ATOM 1469 N N . GLU A 1 190 ? -1.391 -5.560 30.935 1.00 89.31 190 GLU A N 1
ATOM 1470 C CA . GLU A 1 190 ? -0.122 -6.029 30.372 1.00 89.31 190 GLU A CA 1
ATOM 1471 C C . GLU A 1 190 ? -0.024 -7.556 30.342 1.00 89.31 190 GLU A C 1
ATOM 1473 O O . GLU A 1 190 ? 0.333 -8.126 29.308 1.00 89.31 190 GLU A O 1
ATOM 1478 N N . GLN A 1 191 ? -0.408 -8.230 31.429 1.00 90.19 191 GLN A N 1
ATOM 1479 C CA . GLN A 1 191 ? -0.435 -9.692 31.500 1.00 90.19 191 GLN A CA 1
ATOM 1480 C C . GLN A 1 191 ? -1.343 -10.310 30.433 1.00 90.19 191 GLN A C 1
ATOM 1482 O O . GLN A 1 191 ? -0.950 -11.289 29.796 1.00 90.19 191 GLN A O 1
ATOM 1487 N N . LYS A 1 192 ? -2.527 -9.732 30.186 1.00 86.56 192 LYS A N 1
ATOM 1488 C CA . LYS A 1 192 ? -3.426 -10.206 29.121 1.00 86.56 192 LYS A CA 1
ATOM 1489 C C . LYS A 1 192 ? -2.926 -9.867 27.713 1.00 86.56 192 LYS A C 1
ATOM 1491 O O . LYS A 1 192 ? -3.149 -10.647 26.788 1.00 86.56 192 LYS A O 1
ATOM 1496 N N . LEU A 1 193 ? -2.232 -8.743 27.530 1.00 86.88 193 LEU A N 1
ATOM 1497 C CA . LEU A 1 193 ? -1.715 -8.319 26.224 1.00 86.88 193 LEU A CA 1
ATOM 1498 C C . LEU A 1 193 ? -0.442 -9.065 25.798 1.00 86.88 193 LEU A C 1
ATOM 1500 O O . LEU A 1 193 ? -0.215 -9.252 24.600 1.00 86.88 193 LEU A O 1
ATOM 1504 N N . LEU A 1 194 ? 0.396 -9.500 26.742 1.00 88.69 194 LEU A N 1
ATOM 1505 C CA . LEU A 1 194 ? 1.674 -10.169 26.460 1.00 88.69 194 LEU A CA 1
ATOM 1506 C C . LEU A 1 194 ? 1.539 -11.396 25.529 1.00 88.69 194 LEU A C 1
ATOM 1508 O O . LEU A 1 194 ? 2.276 -11.465 24.539 1.00 88.69 194 LEU A O 1
ATOM 1512 N N . PRO A 1 195 ? 0.602 -12.338 25.758 1.00 86.69 195 PRO A N 1
ATOM 1513 C CA . PRO A 1 195 ? 0.378 -13.464 24.852 1.00 86.69 195 PRO A CA 1
ATOM 1514 C C . PRO A 1 195 ? -0.089 -13.042 23.454 1.00 86.69 195 PRO A C 1
ATOM 1516 O O . PRO A 1 195 ? 0.314 -13.653 22.464 1.00 86.69 195 PRO A O 1
ATOM 1519 N N . LEU A 1 196 ? -0.912 -11.992 23.357 1.00 82.81 196 LEU A N 1
ATOM 1520 C CA . LEU A 1 196 ? -1.433 -11.495 22.079 1.00 82.81 196 LEU A CA 1
ATOM 1521 C C . LEU A 1 196 ? -0.322 -10.871 21.226 1.00 82.81 196 LEU A C 1
ATOM 1523 O O . LEU A 1 196 ? -0.265 -11.113 20.023 1.00 82.81 196 LEU A O 1
ATOM 1527 N N . ARG A 1 197 ? 0.622 -10.156 21.853 1.00 79.88 197 ARG A N 1
ATOM 1528 C CA . ARG A 1 197 ? 1.795 -9.582 21.167 1.00 79.88 197 ARG A CA 1
ATOM 1529 C C . ARG A 1 197 ? 2.708 -10.652 20.569 1.00 79.88 197 ARG A C 1
ATOM 1531 O O . ARG A 1 197 ? 3.228 -10.462 19.476 1.00 79.88 197 ARG A O 1
ATOM 1538 N N . ARG A 1 198 ? 2.881 -11.787 21.257 1.00 74.75 198 ARG A N 1
ATOM 1539 C CA . ARG A 1 198 ? 3.726 -12.896 20.775 1.00 74.75 198 ARG A CA 1
ATOM 1540 C C . ARG A 1 198 ? 3.148 -13.614 19.554 1.00 74.75 198 ARG A C 1
ATOM 1542 O O . ARG A 1 198 ? 3.912 -14.192 18.801 1.00 74.75 198 ARG A O 1
ATOM 1549 N N . ARG A 1 199 ? 1.828 -13.576 19.344 1.00 67.81 199 ARG A N 1
ATOM 1550 C CA . ARG A 1 199 ? 1.177 -14.191 18.171 1.00 67.81 199 ARG A CA 1
ATOM 1551 C C . ARG A 1 199 ? 1.283 -13.353 16.892 1.00 67.81 199 ARG A C 1
ATOM 1553 O O . ARG A 1 199 ? 0.929 -13.847 15.829 1.00 67.81 199 ARG A O 1
ATOM 1560 N N . GLN A 1 200 ? 1.709 -12.094 16.997 1.00 52.50 200 GLN A N 1
ATOM 1561 C CA . GLN A 1 200 ? 1.816 -11.169 15.863 1.00 52.50 200 GLN A CA 1
ATOM 1562 C C . GLN A 1 200 ? 3.242 -11.041 15.297 1.00 52.50 200 GLN A C 1
ATOM 1564 O O . GLN A 1 200 ? 3.438 -10.287 14.343 1.00 52.50 200 GLN A O 1
ATOM 1569 N N . GLN A 1 201 ? 4.220 -11.745 15.879 1.00 48.06 201 GLN A N 1
ATOM 1570 C CA . GLN A 1 201 ? 5.600 -11.845 15.386 1.00 48.06 201 GLN A CA 1
ATOM 1571 C C . GLN A 1 201 ? 5.791 -13.145 14.609 1.00 48.06 201 GLN A C 1
ATOM 1573 O O . GLN A 1 201 ? 6.491 -13.089 13.575 1.00 48.06 201 GLN A O 1
#

Organism: NCBI:txid412755

pLDDT: mean 87.07, std 15.11, range [37.41, 98.62]

Sequence (201 aa):
MKAYASVLVLLAAATSAAGDFVVEVWGNATLCHHKGTMRVVAGRTVEFDLSALPRRAKIQRAVLRASIQRRGYSQTVQVCTLEPGQAEPPDSAKALPLRSPLYRTFDVTGALRKWAKRGSGPFRVYFKFAPGWKRESTTLEIAFDGKAKQATPRVAELRGVHHDGQTFLTWKEHEDIMAGTGTVTIEKLEQKLLPLRRRQQ

Secondary structure (DSSP, 8-state):
-------------------EEEEEEEESSTT-SEET-EEEETTTEEEE--TTSPTT--EEEEEEEEEE--S-TT---EEEEE-TT-SS--TTPPPPPBPTTT--EEE-HHHHHHHHHH--S-EEEEEEE-TTEEEEEEEEEEEEEE--SSPPPPPEEEEEEEETTEEEEEEE-SS-TTTT-SS--HHHHHHHHHHHHHTT-